Protein AF-A0A1Q3JRE1-F1 (afdb_monomer_lite)

Radius of gyration: 24.97 Å; chains: 1; bounding box: 57×39×74 Å

Secondary structure (DSSP, 8-state):
-PPPHHHHHHS-TTTB----------GGGTTTSTTHHHHHHHHHTTT----TT-S-----TTTTT-HHHHHHHHHH----B-HHHHHHHHHHHTTS-HHHHHHHHHHHHH--STTSSGGG-SS-HHHHHHHHHHHHHHHTTTTHHHHHHHHHHHHHHHHHHHHHHH--S---------S--TTGGGBPPBTTBHHHHHHHHHHHHHHTT-SS-TTSPPPBPTTSPBPTTHHHHHHHHHHHHHHTT-B-TT--HHHHHHHHHHHHT---TTHHHHHHHGGG-HHHHHHHHHHHHTTPPPP--

pLDDT: mean 71.05, std 18.22, range [26.69, 96.19]

Structure (mmCIF, N/CA/C/O backbone):
data_AF-A0A1Q3JRE1-F1
#
_entry.id   AF-A0A1Q3JRE1-F1
#
loop_
_atom_site.group_PDB
_atom_site.id
_atom_site.type_symbol
_atom_site.label_atom_id
_atom_site.label_alt_id
_atom_site.label_comp_id
_atom_site.label_asym_id
_atom_site.label_entity_id
_atom_site.label_seq_id
_atom_site.pdbx_PDB_ins_code
_atom_site.Cartn_x
_atom_site.Cartn_y
_atom_site.Cartn_z
_atom_site.occupancy
_atom_site.B_iso_or_equiv
_atom_site.auth_seq_id
_atom_site.auth_comp_id
_atom_site.auth_asym_id
_atom_site.auth_atom_id
_atom_site.pdbx_PDB_model_num
ATOM 1 N N . MET A 1 1 ? 8.618 10.867 -39.894 1.00 30.42 1 MET A N 1
ATOM 2 C CA . MET A 1 1 ? 7.234 10.673 -39.411 1.00 30.42 1 MET A CA 1
ATOM 3 C C . MET A 1 1 ? 7.174 11.162 -37.966 1.00 30.42 1 MET A C 1
ATOM 5 O O . MET A 1 1 ? 7.969 10.689 -37.161 1.00 30.42 1 MET A O 1
ATOM 9 N N . LYS A 1 2 ? 6.372 12.195 -37.665 1.00 26.69 2 LYS A N 1
ATOM 10 C CA . LYS A 1 2 ? 6.307 12.808 -36.324 1.00 26.69 2 LYS A CA 1
ATOM 11 C C . LYS A 1 2 ? 5.593 11.853 -35.365 1.00 26.69 2 LYS A C 1
ATOM 13 O O . LYS A 1 2 ? 4.491 11.404 -35.657 1.00 26.69 2 LYS A O 1
ATOM 18 N N . VAL A 1 3 ? 6.241 11.533 -34.247 1.00 28.22 3 VAL A N 1
ATOM 19 C CA . VAL A 1 3 ? 5.649 10.754 -33.151 1.00 28.22 3 VAL A CA 1
ATOM 20 C C . VAL A 1 3 ? 4.433 11.516 -32.622 1.00 28.22 3 VAL A C 1
ATOM 22 O O . VAL A 1 3 ? 4.532 12.723 -32.399 1.00 28.22 3 VAL A O 1
ATOM 25 N N . SER A 1 4 ? 3.304 10.826 -32.433 1.00 30.25 4 SER A N 1
ATOM 26 C CA . SER A 1 4 ? 2.102 11.427 -31.845 1.00 30.25 4 SER A CA 1
ATOM 27 C C . SER A 1 4 ? 2.440 12.059 -30.489 1.00 30.25 4 SER A C 1
ATOM 29 O O . SER A 1 4 ? 3.036 11.414 -29.618 1.00 30.25 4 SER A O 1
ATOM 31 N N . SER A 1 5 ? 2.064 13.328 -30.313 1.00 37.06 5 SER A N 1
ATOM 32 C CA . SER A 1 5 ? 2.292 14.110 -29.092 1.00 37.06 5 SER A CA 1
ATOM 33 C C . SER A 1 5 ? 1.706 13.453 -27.846 1.00 37.06 5 SER A C 1
ATOM 35 O O . SER A 1 5 ? 2.178 13.704 -26.739 1.00 37.06 5 SER A O 1
ATOM 37 N N . ASP A 1 6 ? 0.712 12.588 -28.021 1.00 35.62 6 ASP A N 1
ATOM 38 C CA . ASP A 1 6 ? -0.040 11.991 -26.923 1.00 35.62 6 ASP A CA 1
ATOM 39 C C . ASP A 1 6 ? 0.746 10.877 -26.235 1.00 35.62 6 ASP A C 1
ATOM 41 O O . ASP A 1 6 ? 0.646 10.710 -25.026 1.00 35.62 6 ASP A O 1
ATOM 45 N N . ILE A 1 7 ? 1.613 10.171 -26.964 1.00 35.81 7 ILE A N 1
ATOM 46 C CA . ILE A 1 7 ? 2.469 9.114 -26.402 1.00 35.81 7 ILE A CA 1
ATOM 47 C C . ILE A 1 7 ? 3.652 9.730 -25.639 1.00 35.81 7 ILE A C 1
ATOM 49 O O . ILE A 1 7 ? 4.032 9.256 -24.572 1.00 35.81 7 ILE A O 1
ATOM 53 N N . ILE A 1 8 ? 4.200 10.841 -26.145 1.00 36.59 8 ILE A N 1
ATOM 54 C CA . ILE A 1 8 ? 5.266 11.603 -25.470 1.00 36.59 8 ILE A CA 1
ATOM 55 C C . ILE A 1 8 ? 4.752 12.251 -24.175 1.00 36.59 8 ILE A C 1
ATOM 57 O O . ILE A 1 8 ? 5.526 12.390 -23.231 1.00 36.59 8 ILE A O 1
ATOM 61 N N . LYS A 1 9 ? 3.462 12.612 -24.125 1.00 38.81 9 LYS A N 1
ATOM 62 C CA . LYS A 1 9 ? 2.777 13.114 -22.924 1.00 38.81 9 LYS A CA 1
ATOM 63 C C . LYS A 1 9 ? 2.383 12.014 -21.924 1.00 38.81 9 LYS A C 1
ATOM 65 O O . LYS A 1 9 ? 2.187 12.337 -20.760 1.00 38.81 9 LYS A O 1
ATOM 70 N N . ARG A 1 10 ? 2.244 10.752 -22.362 1.00 40.12 10 ARG A N 1
ATOM 71 C CA . ARG A 1 10 ? 1.802 9.607 -21.533 1.00 40.12 10 ARG A CA 1
ATOM 72 C C . ARG A 1 10 ? 2.930 8.859 -20.827 1.00 40.12 10 ARG A C 1
ATOM 74 O O . ARG A 1 10 ? 2.685 8.247 -19.797 1.00 40.12 10 ARG A O 1
ATOM 81 N N . LEU A 1 11 ? 4.159 8.923 -21.336 1.00 40.94 11 LEU A N 1
ATOM 82 C CA . LEU A 1 11 ? 5.323 8.536 -20.540 1.00 40.94 11 LEU A CA 1
ATOM 83 C C . LEU A 1 11 ? 5.523 9.586 -19.447 1.00 40.94 11 LEU A C 1
ATOM 85 O O . LEU A 1 11 ? 5.609 10.778 -19.745 1.00 40.94 11 LEU A O 1
ATOM 89 N N . ASN A 1 12 ? 5.590 9.147 -18.192 1.00 49.44 12 ASN A N 1
ATOM 90 C CA . ASN A 1 12 ? 5.681 10.010 -17.015 1.00 49.44 12 ASN A CA 1
ATOM 91 C C . ASN A 1 12 ? 7.080 10.661 -16.899 1.00 49.44 12 ASN A C 1
ATOM 93 O O . ASN A 1 12 ? 7.839 10.412 -15.964 1.00 49.44 12 ASN A O 1
ATOM 97 N N . LYS A 1 13 ? 7.429 11.539 -17.853 1.00 48.44 13 LYS A N 1
ATOM 98 C CA . LYS A 1 13 ? 8.693 12.304 -17.900 1.00 48.44 13 LYS A CA 1
ATOM 99 C C . LYS A 1 13 ? 8.972 13.105 -16.625 1.00 48.44 13 LYS A C 1
ATOM 101 O O . LYS A 1 13 ? 10.105 13.488 -16.368 1.00 48.44 13 LYS A O 1
ATOM 106 N N . ASN A 1 14 ? 7.940 13.347 -15.822 1.00 46.69 14 ASN A N 1
ATOM 107 C CA . ASN A 1 14 ? 8.030 14.057 -14.551 1.00 46.69 14 ASN A CA 1
ATOM 108 C C . ASN A 1 14 ? 8.707 13.246 -13.434 1.00 46.69 14 ASN A C 1
ATOM 110 O O . ASN A 1 14 ? 8.974 13.816 -12.380 1.00 46.69 14 ASN A O 1
ATOM 114 N N . TYR A 1 15 ? 8.914 11.935 -13.612 1.00 49.31 15 TYR A N 1
ATOM 115 C CA . TYR A 1 15 ? 9.328 11.035 -12.526 1.00 49.31 15 TYR A CA 1
ATOM 116 C C . TYR A 1 15 ? 10.518 10.135 -12.865 1.00 49.31 15 TYR A C 1
ATOM 118 O O . TYR A 1 15 ? 11.061 9.500 -11.964 1.00 49.31 15 TYR A O 1
ATOM 126 N N . ILE A 1 16 ? 10.940 10.101 -14.128 1.00 51.81 16 ILE A N 1
ATOM 127 C CA . ILE A 1 16 ? 11.986 9.212 -14.648 1.00 51.81 16 ILE A CA 1
ATOM 128 C C . ILE A 1 16 ? 13.145 10.061 -15.181 1.00 51.81 16 ILE A C 1
ATOM 130 O O . ILE A 1 16 ? 12.912 11.121 -15.768 1.00 51.81 16 ILE A O 1
ATOM 134 N N . ILE A 1 17 ? 14.383 9.626 -14.955 1.00 47.59 17 ILE A N 1
ATOM 135 C CA . ILE A 1 17 ? 15.587 10.228 -15.540 1.00 47.59 17 ILE A CA 1
ATOM 136 C C . ILE A 1 17 ? 15.778 9.646 -16.947 1.00 47.59 17 ILE A C 1
ATOM 138 O O . ILE A 1 17 ? 15.884 8.432 -17.114 1.00 47.59 17 ILE A O 1
ATOM 142 N N . GLU A 1 18 ? 15.783 10.508 -17.968 1.00 50.03 18 GLU A N 1
ATOM 143 C CA . GLU A 1 18 ? 15.955 10.097 -19.366 1.00 50.03 18 GLU A CA 1
ATOM 144 C C . GLU A 1 18 ? 17.430 9.749 -19.641 1.00 50.03 18 GLU A C 1
ATOM 146 O O . GLU A 1 18 ? 18.268 10.646 -19.640 1.00 50.03 18 GLU A O 1
ATOM 151 N N . VAL A 1 19 ? 17.749 8.472 -19.892 1.00 47.47 19 VAL A N 1
ATOM 152 C CA . VAL A 1 19 ? 19.101 8.038 -20.312 1.00 47.47 19 VAL A CA 1
ATOM 153 C C . VAL A 1 19 ? 19.148 7.851 -21.835 1.00 47.47 19 VAL A C 1
ATOM 155 O O . VAL A 1 19 ? 18.446 6.974 -22.351 1.00 47.47 19 VAL A O 1
ATOM 158 N N . PRO A 1 20 ? 19.945 8.642 -22.578 1.00 42.56 20 PRO A N 1
ATOM 159 C CA . PRO A 1 20 ? 19.975 8.602 -24.035 1.00 42.56 20 PRO A CA 1
ATOM 160 C C . PRO A 1 20 ? 20.709 7.366 -24.571 1.00 42.56 20 PRO A C 1
ATOM 162 O O . PRO A 1 20 ? 21.865 7.119 -24.245 1.00 42.56 20 PRO A O 1
ATOM 165 N N . VAL A 1 21 ? 20.064 6.625 -25.480 1.00 40.78 21 VAL A N 1
ATOM 166 C CA . VAL A 1 21 ? 20.651 5.438 -26.130 1.00 40.78 21 VAL A CA 1
ATOM 167 C C . VAL A 1 21 ? 20.298 5.387 -27.618 1.00 40.78 21 VAL A C 1
ATOM 169 O O . VAL A 1 21 ? 19.126 5.424 -27.997 1.00 40.78 21 VAL A O 1
ATOM 172 N N . GLN A 1 22 ? 21.303 5.257 -28.489 1.00 43.91 22 GLN A N 1
ATOM 173 C CA . GLN A 1 22 ? 21.103 5.034 -29.927 1.00 43.91 22 GLN A CA 1
ATOM 174 C C . GLN A 1 22 ? 21.175 3.544 -30.269 1.00 43.91 22 GLN A C 1
ATOM 176 O O . GLN A 1 22 ? 22.107 2.852 -29.877 1.00 43.91 22 GLN A O 1
ATOM 181 N N . VAL A 1 23 ? 20.190 3.040 -31.026 1.00 48.28 23 VAL A N 1
ATOM 182 C CA . VAL A 1 23 ? 20.082 1.605 -31.332 1.00 48.28 23 VAL A CA 1
ATOM 183 C C . VAL A 1 23 ? 19.624 1.347 -32.767 1.00 48.28 23 VAL A C 1
ATOM 185 O O . VAL A 1 23 ? 18.706 2.005 -33.265 1.00 48.28 23 VAL A O 1
ATOM 188 N N . SER A 1 24 ? 20.205 0.318 -33.395 1.00 46.75 24 SER A N 1
ATOM 189 C CA . SER A 1 24 ? 19.742 -0.309 -34.639 1.00 46.75 24 SER A CA 1
ATOM 190 C C . SER A 1 24 ? 19.005 -1.638 -34.366 1.00 46.75 24 SER A C 1
ATOM 192 O O . SER A 1 24 ? 19.306 -2.374 -33.416 1.00 46.75 24 SER A O 1
ATOM 194 N N . VAL A 1 25 ? 17.983 -1.935 -35.178 1.00 51.38 25 VAL A N 1
ATOM 195 C CA . VAL A 1 25 ? 17.155 -3.156 -35.085 1.00 51.38 25 VAL A CA 1
ATOM 196 C C . VAL A 1 25 ? 17.459 -4.071 -36.274 1.00 51.38 25 VAL A C 1
ATOM 198 O O . VAL A 1 25 ? 17.454 -3.612 -37.423 1.00 51.38 25 VAL A O 1
ATOM 201 N N . HIS A 1 26 ? 17.701 -5.358 -35.998 1.00 51.28 26 HIS A N 1
ATOM 202 C CA . HIS A 1 26 ? 17.991 -6.364 -37.023 1.00 51.28 26 HIS A CA 1
ATOM 203 C C . HIS A 1 26 ? 16.801 -6.526 -37.993 1.00 51.28 26 HIS A C 1
ATOM 205 O O . HIS A 1 26 ? 15.655 -6.492 -37.531 1.00 51.28 26 HIS A O 1
ATOM 211 N N . PRO A 1 27 ? 17.030 -6.688 -39.312 1.00 51.44 27 PRO A N 1
ATOM 212 C CA . PRO A 1 27 ? 15.970 -6.819 -40.318 1.00 51.44 27 PRO A CA 1
ATOM 213 C C . PRO A 1 27 ? 14.909 -7.882 -40.006 1.00 51.44 27 PRO A C 1
ATOM 215 O O . PRO A 1 27 ? 13.720 -7.588 -40.112 1.00 51.44 27 PRO A O 1
ATOM 218 N N . ASP A 1 28 ? 15.316 -9.059 -39.535 1.00 51.53 28 ASP A N 1
ATOM 219 C CA . ASP A 1 28 ? 14.407 -10.199 -39.312 1.00 51.53 28 ASP A CA 1
ATOM 220 C C . ASP A 1 28 ? 13.413 -9.972 -38.168 1.00 51.53 28 ASP A C 1
ATOM 222 O O . ASP A 1 28 ? 12.293 -10.478 -38.181 1.00 51.53 28 ASP A O 1
ATOM 226 N N . SER A 1 29 ? 13.776 -9.133 -37.197 1.00 49.06 29 SER A N 1
ATOM 227 C CA . SER A 1 29 ? 12.883 -8.758 -36.099 1.00 49.06 29 SER A CA 1
ATOM 228 C C . SER A 1 29 ? 11.903 -7.648 -36.496 1.00 49.06 29 SER A C 1
ATOM 230 O O . SER A 1 29 ? 10.955 -7.382 -35.763 1.00 49.06 29 SER A O 1
ATOM 232 N N . ARG A 1 30 ? 12.076 -6.989 -37.656 1.00 55.09 30 ARG A N 1
ATOM 233 C CA . ARG A 1 30 ? 11.227 -5.850 -38.067 1.00 55.09 30 ARG A CA 1
ATOM 234 C C . ARG A 1 30 ? 9.786 -6.252 -38.345 1.00 55.09 30 ARG A C 1
ATOM 236 O O . ARG A 1 30 ? 8.895 -5.451 -38.095 1.00 55.09 30 ARG A O 1
ATOM 243 N N . ARG A 1 31 ? 9.549 -7.471 -38.837 1.00 50.09 31 ARG A N 1
ATOM 244 C CA . ARG A 1 31 ? 8.197 -7.956 -39.157 1.00 50.09 31 ARG A CA 1
ATOM 245 C C . ARG A 1 31 ? 7.374 -8.252 -37.895 1.00 50.09 31 ARG A C 1
ATOM 247 O O . ARG A 1 31 ? 6.179 -7.996 -37.888 1.00 50.09 31 ARG A O 1
ATOM 254 N N . ILE A 1 32 ? 8.032 -8.704 -36.825 1.00 49.31 32 ILE A N 1
ATOM 255 C CA . ILE A 1 32 ? 7.437 -8.923 -35.492 1.00 49.31 32 ILE A CA 1
ATOM 256 C C . ILE A 1 32 ? 7.269 -7.583 -34.749 1.00 49.31 32 ILE A C 1
ATOM 258 O O . ILE A 1 32 ? 6.334 -7.394 -33.980 1.00 49.31 32 ILE A O 1
ATOM 262 N N . LEU A 1 33 ? 8.153 -6.615 -35.016 1.00 50.12 33 LEU A N 1
ATOM 263 C CA . LEU A 1 33 ? 8.257 -5.354 -34.278 1.00 50.12 33 LEU A CA 1
ATOM 264 C C . LEU A 1 33 ? 7.823 -4.122 -35.089 1.00 50.12 33 LEU A C 1
ATOM 266 O O . LEU A 1 33 ? 8.223 -3.009 -34.751 1.00 50.12 33 LEU A O 1
ATOM 270 N N . GLY A 1 34 ? 7.030 -4.280 -36.152 1.00 44.38 34 GLY A N 1
ATOM 271 C CA . GLY A 1 34 ? 6.741 -3.213 -37.127 1.00 44.38 34 GLY A CA 1
ATOM 272 C C . GLY A 1 34 ? 6.250 -1.900 -36.502 1.00 44.38 34 GLY A C 1
ATOM 273 O O . GLY A 1 34 ? 6.720 -0.831 -36.882 1.00 44.38 34 GLY A O 1
ATOM 274 N N . ASN A 1 35 ? 5.425 -1.990 -35.452 1.00 50.62 35 ASN A N 1
ATOM 275 C CA . ASN A 1 35 ? 4.999 -0.847 -34.629 1.00 50.62 35 ASN A CA 1
ATOM 276 C C . ASN A 1 35 ? 5.768 -0.724 -33.296 1.00 50.62 35 ASN A C 1
ATOM 278 O O . ASN A 1 35 ? 5.857 0.361 -32.721 1.00 50.62 35 ASN A O 1
ATOM 282 N N . HIS A 1 36 ? 6.379 -1.811 -32.821 1.00 50.22 36 HIS A N 1
ATOM 283 C CA . HIS A 1 36 ? 7.086 -1.871 -31.537 1.00 50.22 36 HIS A CA 1
ATOM 284 C C . HIS A 1 36 ? 8.538 -1.387 -31.609 1.00 50.22 36 HIS A C 1
ATOM 286 O O . HIS A 1 36 ? 9.119 -1.056 -30.585 1.00 50.22 36 HIS A O 1
ATOM 292 N N . SER A 1 37 ? 9.140 -1.294 -32.794 1.00 48.41 37 SER A N 1
ATOM 293 C CA . SER A 1 37 ? 10.525 -0.843 -32.975 1.00 48.41 37 SER A CA 1
ATOM 294 C C . SER A 1 37 ? 10.725 0.604 -32.521 1.00 48.41 37 SER A C 1
ATOM 296 O O . SER A 1 37 ? 11.736 0.918 -31.900 1.00 48.41 37 SER A O 1
ATOM 298 N N . LEU A 1 38 ? 9.737 1.471 -32.760 1.00 51.22 38 LEU A N 1
ATOM 299 C CA . LEU A 1 38 ? 9.726 2.851 -32.279 1.00 51.22 38 LEU A CA 1
ATOM 300 C C . LEU A 1 38 ? 9.511 2.915 -30.759 1.00 51.22 38 LEU A C 1
ATOM 302 O O . LEU A 1 38 ? 10.119 3.746 -30.093 1.00 51.22 38 LEU A O 1
ATOM 306 N N . PHE A 1 39 ? 8.688 2.017 -30.212 1.00 48.88 39 PHE A N 1
ATOM 307 C CA . PHE A 1 39 ? 8.451 1.874 -28.773 1.00 48.88 39 PHE A CA 1
ATOM 308 C C . PHE A 1 39 ? 9.706 1.386 -28.042 1.00 48.88 39 PHE A C 1
ATOM 310 O O . PHE A 1 39 ? 10.166 2.067 -27.142 1.00 48.88 39 PHE A O 1
ATOM 317 N N . ILE A 1 40 ? 10.332 0.303 -28.503 1.00 51.12 40 ILE A N 1
ATOM 318 C CA . ILE A 1 40 ? 11.602 -0.237 -27.997 1.00 51.12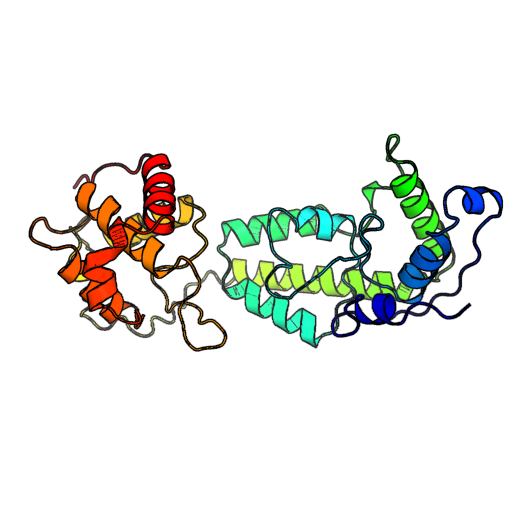 40 ILE A CA 1
ATOM 319 C C . ILE A 1 40 ? 12.718 0.802 -28.132 1.00 51.12 40 ILE A C 1
ATOM 321 O O . ILE A 1 40 ? 13.483 1.015 -27.197 1.00 51.12 40 ILE A O 1
ATOM 325 N N . LYS A 1 41 ? 12.784 1.515 -29.265 1.00 52.09 41 LYS A N 1
ATOM 326 C CA . LYS A 1 41 ? 13.731 2.619 -29.456 1.00 52.09 41 LYS A CA 1
ATOM 327 C C . LYS A 1 41 ? 13.498 3.740 -28.444 1.00 52.09 41 LYS A C 1
ATOM 329 O O . LYS A 1 41 ? 14.466 4.222 -27.884 1.00 52.09 41 LYS A O 1
ATOM 334 N N . ASN A 1 42 ? 12.252 4.127 -28.172 1.00 50.03 42 ASN A N 1
ATOM 335 C CA . ASN A 1 42 ? 11.921 5.167 -27.190 1.00 50.03 42 ASN A CA 1
ATOM 336 C C . ASN A 1 42 ? 12.033 4.691 -25.734 1.00 50.03 42 ASN A C 1
ATOM 338 O O . ASN A 1 42 ? 12.257 5.510 -24.856 1.00 50.03 42 ASN A O 1
ATOM 342 N N . ALA A 1 43 ? 11.863 3.399 -25.472 1.00 50.75 43 ALA A N 1
ATOM 343 C CA . ALA A 1 43 ? 12.027 2.789 -24.162 1.00 50.75 43 ALA A CA 1
ATOM 344 C C . ALA A 1 43 ? 13.483 2.837 -23.720 1.00 50.75 43 ALA A C 1
ATOM 346 O O . ALA A 1 43 ? 13.836 3.318 -22.645 1.00 50.75 43 ALA A O 1
ATOM 347 N N . ILE A 1 44 ? 14.323 2.384 -24.643 1.00 50.62 44 ILE A N 1
ATOM 348 C CA . ILE A 1 44 ? 15.753 2.229 -24.471 1.00 50.62 44 ILE A CA 1
ATOM 349 C C . ILE A 1 44 ? 16.446 3.589 -24.564 1.00 50.62 44 ILE A C 1
ATOM 351 O O . ILE A 1 44 ? 17.275 3.886 -23.717 1.00 50.62 44 ILE A O 1
ATOM 355 N N . ALA A 1 45 ? 16.052 4.458 -25.505 1.00 46.91 45 ALA A N 1
ATOM 356 C CA . ALA A 1 45 ? 16.611 5.809 -25.637 1.00 46.91 45 ALA A CA 1
ATOM 357 C C . ALA A 1 45 ? 16.257 6.760 -24.487 1.00 46.91 45 ALA A C 1
ATOM 359 O O . ALA A 1 45 ? 16.685 7.908 -24.518 1.00 46.91 45 ALA A O 1
ATOM 360 N N . ARG A 1 46 ? 15.440 6.316 -23.528 1.00 46.84 46 ARG A N 1
ATOM 361 C CA . ARG A 1 46 ? 15.033 7.113 -22.374 1.00 46.84 46 ARG A CA 1
ATOM 362 C C . ARG A 1 46 ? 15.433 6.507 -21.040 1.00 46.84 46 ARG A C 1
ATOM 364 O O . ARG A 1 46 ? 14.964 7.005 -20.023 1.00 46.84 46 ARG A O 1
ATOM 371 N N . GLY A 1 47 ? 16.189 5.405 -21.016 1.00 44.09 47 GLY A N 1
ATOM 372 C CA . GLY A 1 47 ? 16.413 4.619 -19.792 1.00 44.09 47 GLY A CA 1
ATOM 373 C C . GLY A 1 47 ? 15.119 4.314 -19.029 1.00 44.09 47 GLY A C 1
ATOM 374 O O . GLY A 1 47 ? 15.137 4.185 -17.806 1.00 44.09 47 GLY A O 1
ATOM 375 N N . SER A 1 48 ? 13.978 4.320 -19.727 1.00 43.06 48 SER A N 1
ATOM 376 C CA . SER A 1 48 ? 12.678 4.471 -19.092 1.00 43.06 48 SER A CA 1
ATOM 377 C C . SER A 1 48 ? 12.152 3.125 -18.653 1.00 43.06 48 SER A C 1
ATOM 379 O O . SER A 1 48 ? 12.089 2.188 -19.446 1.00 43.06 48 SER A O 1
ATOM 381 N N . CYS A 1 49 ? 11.735 3.105 -17.389 1.00 44.94 49 CYS A N 1
ATOM 382 C CA . CYS A 1 49 ? 10.772 2.215 -16.763 1.00 44.94 49 CYS A CA 1
ATOM 383 C C . CYS A 1 49 ? 9.722 1.708 -17.766 1.00 44.94 49 CYS A C 1
ATOM 385 O O . CYS A 1 49 ? 8.677 2.332 -17.931 1.00 44.94 49 CYS A O 1
ATOM 387 N N . LEU A 1 50 ? 9.982 0.612 -18.467 1.00 49.62 50 LEU A N 1
ATOM 388 C CA . LEU A 1 50 ? 8.983 0.001 -19.327 1.00 49.62 50 LEU A CA 1
ATOM 389 C C . LEU A 1 50 ? 8.935 -1.481 -19.036 1.00 49.62 50 LEU A C 1
ATOM 391 O O . LEU A 1 50 ? 9.868 -2.217 -19.353 1.00 49.62 50 LEU A O 1
ATOM 395 N N . THR A 1 51 ? 7.797 -1.889 -18.483 1.00 43.22 51 THR A N 1
ATOM 396 C CA . THR A 1 51 ? 7.170 -3.146 -18.856 1.00 43.22 51 THR A CA 1
ATOM 397 C C . THR A 1 51 ? 6.993 -3.099 -20.367 1.00 43.22 51 THR A C 1
ATOM 399 O O . THR A 1 51 ? 6.332 -2.224 -20.924 1.00 43.22 51 THR A O 1
ATOM 402 N N . LEU A 1 52 ? 7.633 -4.023 -21.071 1.00 43.75 52 LEU A N 1
ATOM 403 C CA . LEU A 1 52 ? 7.522 -4.079 -22.526 1.00 43.75 52 LEU A CA 1
ATOM 404 C C . LEU A 1 52 ? 6.075 -4.449 -22.960 1.00 43.75 52 LEU A C 1
ATOM 406 O O . LEU A 1 52 ? 5.716 -4.293 -24.122 1.00 43.75 52 LEU A O 1
ATOM 410 N N . HIS A 1 53 ? 5.216 -4.852 -22.017 1.00 38.91 53 HIS A N 1
ATOM 411 C CA . HIS A 1 53 ? 3.829 -5.256 -22.247 1.00 38.91 53 HIS A CA 1
ATOM 412 C C . HIS A 1 53 ? 2.789 -4.128 -22.290 1.00 38.91 53 HIS A C 1
ATOM 414 O O . HIS A 1 53 ? 1.727 -4.353 -22.866 1.00 38.91 53 HIS A O 1
ATOM 420 N N . ASP A 1 54 ? 3.051 -2.936 -21.738 1.00 39.16 54 ASP A N 1
ATOM 421 C CA . ASP A 1 54 ? 2.006 -1.911 -21.616 1.00 39.16 54 ASP A CA 1
ATOM 422 C C . ASP A 1 54 ? 2.500 -0.506 -21.990 1.00 39.16 54 ASP A C 1
ATOM 424 O O . ASP A 1 54 ? 3.491 0.019 -21.482 1.00 39.16 54 ASP A O 1
ATOM 428 N N . ILE A 1 55 ? 1.775 0.120 -22.914 1.00 41.97 55 ILE A N 1
ATOM 429 C CA . ILE A 1 55 ? 2.051 1.461 -23.440 1.00 41.97 55 ILE A CA 1
ATOM 430 C C . ILE A 1 55 ? 1.541 2.545 -22.464 1.00 41.97 55 ILE A C 1
ATOM 432 O O . ILE A 1 55 ? 1.810 3.733 -22.660 1.00 41.97 55 ILE A O 1
ATOM 436 N N . SER A 1 56 ? 0.810 2.155 -21.410 1.00 44.78 56 SER A N 1
ATOM 437 C CA . SER A 1 56 ? 0.223 3.037 -20.396 1.00 44.78 56 SER A CA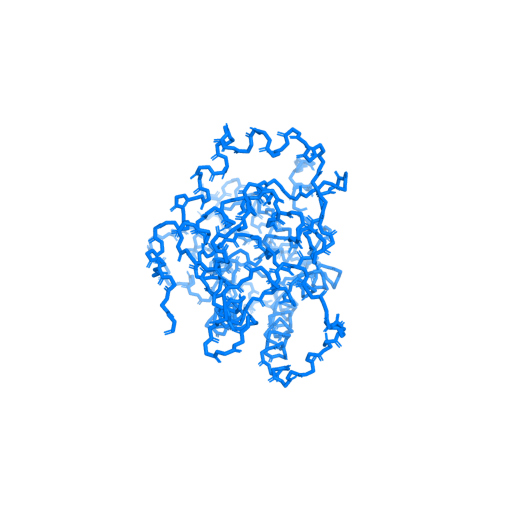 1
ATOM 438 C C . SER A 1 56 ? 0.523 2.590 -18.963 1.00 44.78 56 SER A C 1
ATOM 440 O O . SER A 1 56 ? -0.379 2.316 -18.178 1.00 44.78 56 SER A O 1
ATOM 442 N N . PHE A 1 57 ? 1.799 2.586 -18.583 1.00 51.31 57 PHE A N 1
ATOM 443 C CA . PHE A 1 57 ? 2.183 2.297 -17.204 1.00 51.31 57 PHE A CA 1
ATOM 444 C C . PHE A 1 57 ? 2.178 3.568 -16.332 1.00 51.31 57 PHE A C 1
ATOM 446 O O . PHE A 1 57 ? 3.140 4.340 -16.295 1.00 51.31 57 PHE A O 1
ATOM 453 N N . ASN A 1 58 ? 1.062 3.817 -15.639 1.00 52.91 58 ASN A N 1
ATOM 454 C CA . ASN A 1 58 ? 0.905 4.958 -14.729 1.00 52.91 58 ASN A CA 1
ATOM 455 C C . ASN A 1 58 ? 1.506 4.654 -13.349 1.00 52.91 58 ASN A C 1
ATOM 457 O O . ASN A 1 58 ? 0.784 4.426 -12.376 1.00 52.91 58 ASN A O 1
ATOM 461 N N . LEU A 1 59 ? 2.838 4.698 -13.264 1.00 59.94 59 LEU A N 1
ATOM 462 C CA . LEU A 1 59 ? 3.551 4.727 -11.987 1.00 59.94 59 LEU A CA 1
ATOM 463 C C . LEU A 1 59 ? 3.304 6.068 -11.299 1.00 59.94 59 LEU A C 1
ATOM 465 O O . LEU A 1 59 ? 3.835 7.107 -11.701 1.00 59.94 59 LEU A O 1
ATOM 469 N N . LEU A 1 60 ? 2.466 6.036 -10.273 1.00 65.38 60 LEU A N 1
ATOM 470 C CA . LEU A 1 60 ? 2.212 7.141 -9.368 1.00 65.38 60 LEU A CA 1
ATOM 471 C C . LEU A 1 60 ? 2.859 6.819 -8.018 1.00 65.38 60 LEU A C 1
ATOM 473 O O . LEU A 1 60 ? 2.939 5.657 -7.621 1.00 65.38 60 LEU A O 1
ATOM 477 N N . PRO A 1 61 ? 3.287 7.832 -7.250 1.00 62.06 61 PRO A N 1
ATOM 478 C CA . PRO A 1 61 ? 3.851 7.572 -5.929 1.00 62.06 61 PRO A CA 1
ATOM 479 C C . PRO A 1 61 ? 2.899 6.803 -5.000 1.00 62.06 61 PRO A C 1
ATOM 481 O O . PRO A 1 61 ? 3.346 6.091 -4.109 1.00 62.06 61 PRO A O 1
ATOM 484 N N . ASP A 1 62 ? 1.592 6.949 -5.226 1.00 63.84 62 ASP A N 1
ATOM 485 C CA . ASP A 1 62 ? 0.538 6.371 -4.394 1.00 63.84 62 ASP A CA 1
ATOM 486 C C . ASP A 1 62 ? 0.220 4.905 -4.728 1.00 63.84 62 ASP A C 1
ATOM 488 O O . ASP A 1 62 ? -0.402 4.235 -3.913 1.00 63.84 62 ASP A O 1
ATOM 492 N N . ASN A 1 63 ? 0.620 4.404 -5.904 1.00 68.06 63 ASN A N 1
ATOM 493 C CA . ASN A 1 63 ? 0.327 3.034 -6.348 1.00 68.06 63 ASN A CA 1
ATOM 494 C C . ASN A 1 63 ? 1.584 2.190 -6.613 1.00 68.06 63 ASN A C 1
ATOM 496 O O . ASN A 1 63 ? 1.461 1.007 -6.912 1.00 68.06 63 ASN A O 1
ATOM 500 N N . PHE A 1 64 ? 2.783 2.773 -6.499 1.00 75.56 64 PHE A N 1
ATOM 501 C CA . PHE A 1 64 ? 4.040 2.071 -6.766 1.00 75.56 64 PHE A CA 1
ATOM 502 C C . PHE A 1 64 ? 4.216 0.813 -5.906 1.00 75.56 64 PHE A C 1
ATOM 504 O O . PHE A 1 64 ? 4.660 -0.215 -6.410 1.00 75.56 64 PHE A O 1
ATOM 511 N N . TRP A 1 65 ? 3.837 0.911 -4.633 1.00 78.44 65 TRP A N 1
ATOM 512 C CA . TRP A 1 65 ? 3.985 -0.126 -3.612 1.00 78.44 65 TRP A CA 1
ATOM 513 C C . TRP A 1 65 ? 2.801 -1.097 -3.533 1.00 78.44 65 TRP A C 1
ATOM 515 O O . TRP A 1 65 ? 2.716 -1.854 -2.574 1.00 78.44 65 TRP A O 1
ATOM 525 N N . ASN A 1 66 ? 1.879 -1.067 -4.503 1.00 73.88 66 ASN A N 1
ATOM 526 C CA . ASN A 1 66 ? 0.752 -1.995 -4.530 1.00 73.88 66 ASN A CA 1
ATOM 527 C C . ASN A 1 66 ? 1.268 -3.450 -4.555 1.00 73.88 66 ASN A C 1
ATOM 529 O O . ASN A 1 66 ? 1.908 -3.809 -5.545 1.00 73.88 66 ASN A O 1
ATOM 533 N N . PRO A 1 67 ? 0.997 -4.282 -3.529 1.00 66.81 67 PRO A N 1
ATOM 534 C CA . PRO A 1 67 ? 1.516 -5.648 -3.453 1.00 66.81 67 PRO A CA 1
ATOM 535 C C . PRO A 1 67 ? 1.175 -6.495 -4.683 1.00 66.81 67 PRO A C 1
ATOM 537 O O . PRO A 1 67 ? 2.038 -7.221 -5.171 1.00 66.81 67 PRO A O 1
ATOM 540 N N . ASP A 1 68 ? -0.022 -6.301 -5.248 1.00 66.69 68 ASP A N 1
ATOM 541 C CA . ASP A 1 68 ? -0.514 -7.035 -6.423 1.00 66.69 68 ASP A CA 1
ATOM 542 C C . ASP A 1 68 ? 0.335 -6.807 -7.683 1.00 66.69 68 ASP A C 1
ATOM 544 O O . ASP A 1 68 ? 0.329 -7.625 -8.598 1.00 66.69 68 ASP A O 1
ATOM 548 N N . THR A 1 69 ? 1.040 -5.675 -7.766 1.00 72.25 69 THR A N 1
ATOM 549 C CA . THR A 1 69 ? 1.803 -5.279 -8.962 1.00 72.25 69 THR A CA 1
ATOM 550 C C . THR A 1 69 ? 3.278 -5.013 -8.666 1.00 72.25 69 THR A C 1
ATOM 552 O O . THR A 1 69 ? 4.075 -4.833 -9.587 1.00 72.25 69 THR A O 1
ATOM 555 N N . PHE A 1 70 ? 3.677 -4.962 -7.392 1.00 81.12 70 PHE A N 1
ATOM 556 C CA . PHE A 1 70 ? 5.027 -4.581 -6.982 1.00 81.12 70 PHE A CA 1
ATOM 557 C C . PHE A 1 70 ? 6.081 -5.597 -7.422 1.00 81.12 70 PHE A C 1
ATOM 559 O O . PHE A 1 70 ? 7.184 -5.214 -7.822 1.00 81.12 70 PHE A O 1
ATOM 566 N N . GLU A 1 71 ? 5.746 -6.884 -7.403 1.00 81.62 71 GLU A N 1
ATOM 567 C CA . GLU A 1 71 ? 6.637 -7.923 -7.906 1.00 81.62 71 GLU A CA 1
ATOM 568 C C . GLU A 1 71 ? 6.899 -7.747 -9.409 1.00 81.62 71 GLU A C 1
ATOM 570 O O . GLU A 1 71 ? 8.054 -7.728 -9.839 1.00 81.62 71 GLU A O 1
ATOM 575 N N . GLU A 1 72 ? 5.854 -7.507 -10.207 1.00 75.06 72 GLU A N 1
ATOM 576 C CA . GLU A 1 72 ? 5.987 -7.216 -11.640 1.00 75.06 72 GLU A CA 1
ATOM 577 C C . GLU A 1 72 ? 6.794 -5.935 -11.889 1.00 75.06 72 GLU A C 1
ATOM 579 O O . GLU A 1 72 ? 7.638 -5.898 -12.790 1.00 75.06 72 GLU A O 1
ATOM 584 N N . HIS A 1 73 ? 6.605 -4.902 -11.057 1.00 79.75 73 HIS A N 1
ATOM 585 C CA . HIS A 1 73 ? 7.444 -3.704 -11.093 1.00 79.75 73 HIS A CA 1
ATOM 586 C C . HIS A 1 73 ? 8.914 -4.072 -10.872 1.00 79.75 73 HIS A C 1
ATOM 588 O O . HIS A 1 73 ? 9.786 -3.659 -11.636 1.00 79.75 73 HIS A O 1
ATOM 594 N N . CYS A 1 74 ? 9.208 -4.883 -9.857 1.00 82.69 74 CYS A N 1
ATOM 595 C CA . CYS A 1 74 ? 10.569 -5.306 -9.566 1.00 82.69 74 CYS A CA 1
ATOM 596 C C . CYS A 1 74 ? 11.175 -6.115 -10.718 1.00 82.69 74 CYS A C 1
ATOM 598 O O . CYS A 1 74 ? 12.347 -5.892 -11.038 1.00 82.69 74 CYS A O 1
ATOM 600 N N . ARG A 1 75 ? 10.393 -7.007 -11.345 1.00 79.19 75 ARG A N 1
ATOM 601 C CA . ARG A 1 75 ? 10.834 -7.897 -12.430 1.00 79.19 75 ARG A CA 1
ATOM 602 C C . ARG A 1 75 ? 11.059 -7.174 -13.745 1.00 79.19 75 ARG A C 1
ATOM 604 O O . ARG A 1 75 ? 12.013 -7.494 -14.440 1.00 79.19 75 ARG A O 1
ATOM 611 N N . TYR A 1 76 ? 10.226 -6.204 -14.106 1.00 74.12 76 TYR A N 1
ATOM 612 C CA . TYR A 1 76 ? 10.191 -5.703 -15.486 1.00 74.12 76 TYR A CA 1
ATOM 613 C C . TYR A 1 76 ? 10.431 -4.200 -15.615 1.00 74.12 76 TYR A C 1
ATOM 615 O O . TYR A 1 76 ? 10.344 -3.658 -16.718 1.00 74.12 76 TYR A O 1
ATOM 623 N N . ILE A 1 77 ? 10.765 -3.506 -14.523 1.00 75.12 77 ILE A N 1
ATOM 624 C CA . ILE A 1 77 ? 10.948 -2.053 -14.525 1.00 75.12 77 ILE A CA 1
ATOM 625 C C . ILE A 1 77 ? 12.322 -1.673 -13.969 1.00 75.12 77 ILE A C 1
ATOM 627 O O . ILE A 1 77 ? 12.692 -2.033 -12.854 1.00 75.12 77 ILE A O 1
ATOM 631 N N . PHE A 1 78 ? 13.074 -0.886 -14.741 1.00 74.56 78 PHE A N 1
ATOM 632 C CA . PHE A 1 78 ? 14.236 -0.163 -14.224 1.00 74.56 78 PHE A CA 1
ATOM 633 C C . PHE A 1 78 ? 13.772 0.967 -13.312 1.00 74.56 78 PHE A C 1
ATOM 635 O O . PHE A 1 78 ? 12.977 1.801 -13.728 1.00 74.56 78 PHE A O 1
ATOM 642 N N . PHE A 1 79 ? 14.274 1.045 -12.090 1.00 80.88 79 PHE A N 1
ATOM 643 C CA . PHE A 1 79 ? 13.968 2.099 -11.131 1.00 80.88 79 PHE A CA 1
ATOM 644 C C . PHE A 1 79 ? 14.853 3.319 -11.380 1.00 80.88 79 PHE A C 1
ATOM 646 O O . PHE A 1 79 ? 15.620 3.729 -10.519 1.00 80.88 79 PHE A O 1
ATOM 653 N N . THR A 1 80 ? 14.750 3.940 -12.552 1.00 74.19 80 THR A N 1
ATOM 654 C CA . THR A 1 80 ? 15.471 5.177 -12.904 1.00 74.19 80 THR A CA 1
ATOM 655 C C . THR A 1 80 ? 14.727 6.432 -12.435 1.00 74.19 80 THR A C 1
ATOM 657 O O . THR A 1 80 ? 14.523 7.393 -13.179 1.00 74.19 80 THR A O 1
ATOM 660 N N . PHE A 1 81 ? 14.263 6.420 -11.185 1.00 72.19 81 PHE A N 1
ATOM 661 C CA . PHE A 1 81 ? 13.449 7.490 -10.619 1.00 72.19 81 PHE A CA 1
ATOM 662 C C . PHE A 1 81 ? 14.236 8.784 -10.415 1.00 72.19 81 PHE A C 1
ATOM 664 O O . PHE A 1 81 ? 15.382 8.777 -9.973 1.00 72.19 81 PHE A O 1
ATOM 671 N N . GLN A 1 82 ? 13.573 9.916 -10.645 1.00 65.50 82 GLN A N 1
ATOM 672 C CA . GLN A 1 82 ? 14.062 11.215 -10.195 1.00 65.50 82 GLN A CA 1
ATOM 673 C C . GLN A 1 82 ? 14.020 11.297 -8.665 1.00 65.50 82 GLN A C 1
ATOM 675 O O . GLN A 1 82 ? 13.082 10.803 -8.035 1.00 65.50 82 GLN A O 1
ATOM 680 N N . ASN A 1 83 ? 14.957 12.039 -8.070 1.00 65.06 83 ASN A N 1
ATOM 681 C CA . ASN A 1 83 ? 15.033 12.246 -6.616 1.00 65.06 83 ASN A CA 1
ATOM 682 C C . ASN A 1 83 ? 13.709 12.728 -5.996 1.00 65.06 83 ASN A C 1
ATOM 684 O O . ASN A 1 83 ? 13.350 12.336 -4.887 1.00 65.06 83 ASN A O 1
ATOM 688 N N . SER A 1 84 ? 12.953 13.561 -6.717 1.00 60.97 84 SER A N 1
ATOM 689 C CA . SER A 1 84 ? 11.653 14.072 -6.267 1.00 60.97 84 SER A CA 1
ATOM 690 C C . SER A 1 84 ? 10.581 12.978 -6.177 1.00 60.97 84 SER A C 1
ATOM 692 O O . SER A 1 84 ? 9.742 13.019 -5.277 1.00 60.97 84 SER A O 1
ATOM 694 N N . PHE A 1 85 ? 10.603 11.999 -7.085 1.00 68.06 85 PHE A N 1
ATOM 695 C CA . PHE A 1 85 ? 9.717 10.839 -7.061 1.00 68.06 85 PHE A CA 1
ATOM 696 C C . PHE A 1 85 ? 10.169 9.844 -5.998 1.00 68.06 85 PHE A C 1
ATOM 698 O O . PHE A 1 85 ? 9.351 9.429 -5.180 1.00 68.06 85 PHE A O 1
ATOM 705 N N . LEU A 1 86 ? 11.474 9.560 -5.945 1.00 71.75 86 LEU A N 1
ATOM 706 C CA . LEU A 1 86 ? 12.094 8.689 -4.950 1.00 71.75 86 LEU A CA 1
ATOM 707 C C . LEU A 1 86 ? 11.745 9.135 -3.527 1.00 71.75 86 LEU A C 1
ATOM 709 O O . LEU A 1 86 ? 11.264 8.336 -2.733 1.00 71.75 86 LEU A O 1
ATOM 713 N N . LYS A 1 87 ? 11.861 10.437 -3.235 1.00 71.56 87 LYS A N 1
ATOM 714 C CA . LYS A 1 87 ? 11.463 11.012 -1.942 1.00 71.56 87 LYS A CA 1
ATOM 715 C C . LYS A 1 87 ? 9.979 10.797 -1.625 1.00 71.56 87 LYS A C 1
ATOM 717 O O . LYS A 1 87 ? 9.622 10.572 -0.470 1.00 71.56 87 LYS A O 1
ATOM 722 N N . LYS A 1 88 ? 9.095 10.882 -2.625 1.00 71.25 88 LYS A N 1
ATOM 723 C CA . LYS A 1 88 ? 7.651 10.671 -2.426 1.00 71.25 88 LYS A CA 1
ATOM 724 C C . LYS A 1 88 ? 7.342 9.212 -2.111 1.00 71.25 88 LYS A C 1
ATOM 726 O O . LYS A 1 88 ? 6.608 8.963 -1.161 1.00 71.25 88 LYS A O 1
ATOM 731 N N . ILE A 1 89 ? 7.916 8.267 -2.860 1.00 77.81 89 ILE A N 1
ATOM 732 C CA . ILE A 1 89 ? 7.698 6.837 -2.604 1.00 77.81 89 ILE A CA 1
ATOM 733 C C . ILE A 1 89 ? 8.345 6.392 -1.289 1.00 77.81 89 ILE A C 1
ATOM 735 O O . ILE A 1 89 ? 7.740 5.596 -0.581 1.00 77.81 89 ILE A O 1
ATOM 739 N N . THR A 1 90 ? 9.496 6.947 -0.893 1.00 78.44 90 THR A N 1
ATOM 740 C CA . THR A 1 90 ? 10.106 6.631 0.410 1.00 78.44 90 THR A CA 1
ATOM 741 C C . THR A 1 90 ? 9.321 7.210 1.580 1.00 78.44 90 THR A C 1
ATOM 743 O O . THR A 1 90 ? 9.130 6.514 2.568 1.00 78.44 90 THR A O 1
ATOM 746 N N . THR A 1 91 ? 8.783 8.430 1.463 1.00 74.88 91 THR A N 1
ATOM 747 C CA . THR A 1 91 ? 7.902 9.010 2.501 1.00 74.88 91 THR A CA 1
ATOM 748 C C . THR A 1 91 ? 6.667 8.136 2.746 1.00 74.88 91 THR A C 1
ATOM 750 O O . THR A 1 91 ? 6.179 8.053 3.868 1.00 74.88 91 THR A O 1
ATOM 753 N N . ARG A 1 92 ? 6.158 7.464 1.704 1.00 76.88 92 ARG A N 1
ATOM 754 C CA . ARG A 1 92 ? 5.013 6.553 1.827 1.00 76.88 92 ARG A CA 1
ATOM 755 C C . ARG A 1 92 ? 5.340 5.271 2.592 1.00 76.88 92 ARG A C 1
ATOM 757 O O . ARG A 1 92 ? 4.452 4.766 3.261 1.00 76.88 92 ARG A O 1
ATOM 764 N N . LEU A 1 93 ? 6.580 4.779 2.551 1.00 80.69 93 LEU A N 1
ATOM 765 C CA . LEU A 1 93 ? 6.966 3.553 3.264 1.00 80.69 93 LEU A CA 1
ATOM 766 C C . LEU A 1 93 ? 6.785 3.669 4.782 1.00 80.69 93 LEU A C 1
ATOM 768 O O . LEU A 1 93 ? 6.527 2.673 5.441 1.00 80.69 93 LEU A O 1
ATOM 772 N N . SER A 1 94 ? 6.856 4.878 5.342 1.00 76.12 94 SER A N 1
ATOM 773 C CA . SER A 1 94 ? 6.648 5.101 6.778 1.00 76.12 94 SER A CA 1
ATOM 774 C C . SER A 1 94 ? 5.226 4.797 7.264 1.00 76.12 94 SER A C 1
ATOM 776 O O . SER A 1 94 ? 5.006 4.766 8.469 1.00 76.12 94 SER A O 1
ATOM 778 N N . SER A 1 95 ? 4.252 4.620 6.362 1.00 75.94 95 SER A N 1
ATOM 779 C CA . SER A 1 95 ? 2.880 4.240 6.724 1.00 75.94 95 SER A CA 1
ATOM 780 C C . SER A 1 95 ? 2.570 2.755 6.521 1.00 75.94 95 SER A C 1
ATOM 782 O O . SER A 1 95 ? 1.415 2.382 6.692 1.00 75.94 95 SER A O 1
ATOM 784 N N . TYR A 1 96 ? 3.544 1.949 6.093 1.00 73.75 96 TYR A N 1
ATOM 785 C CA . TYR A 1 96 ? 3.367 0.519 5.822 1.00 73.75 96 TYR A CA 1
ATOM 786 C C . TYR A 1 96 ? 3.609 -0.282 7.100 1.00 73.75 96 TYR A C 1
ATOM 788 O O . TYR A 1 96 ? 4.458 0.087 7.911 1.00 73.75 96 TYR A O 1
ATOM 796 N N . GLN A 1 97 ? 2.861 -1.368 7.272 1.00 79.25 97 GLN A N 1
ATOM 797 C CA . GLN A 1 97 ? 3.041 -2.308 8.376 1.00 79.25 97 GLN A CA 1
ATOM 798 C C . GLN A 1 97 ? 4.310 -3.143 8.172 1.00 79.25 97 GLN A C 1
ATOM 800 O O . GLN A 1 97 ? 4.740 -3.363 7.039 1.00 79.25 97 GLN A O 1
ATOM 805 N N . ASP A 1 98 ? 4.877 -3.691 9.248 1.00 78.31 98 ASP A N 1
ATOM 806 C CA . ASP A 1 98 ? 6.098 -4.504 9.162 1.00 78.31 98 ASP A CA 1
ATOM 807 C C . ASP A 1 98 ? 5.941 -5.726 8.259 1.00 78.31 98 ASP A C 1
ATOM 809 O O . ASP A 1 98 ? 6.882 -6.102 7.567 1.00 78.31 98 ASP A O 1
ATOM 813 N N . SER A 1 99 ? 4.764 -6.358 8.229 1.00 76.69 99 SER A N 1
ATOM 814 C CA . SER A 1 99 ? 4.486 -7.476 7.319 1.00 76.69 99 SER A CA 1
ATOM 815 C C . SER A 1 99 ? 4.598 -7.053 5.854 1.00 76.69 99 SER A C 1
ATOM 817 O O . SER A 1 99 ? 5.219 -7.752 5.055 1.00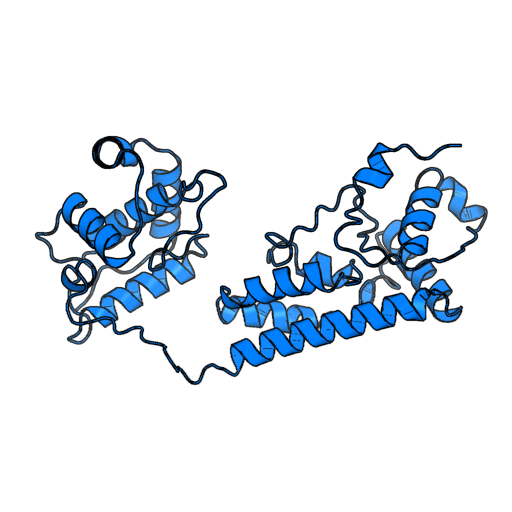 76.69 99 SER A O 1
ATOM 819 N N . GLU A 1 100 ? 4.059 -5.882 5.511 1.00 81.06 100 GLU A N 1
ATOM 820 C CA . GLU A 1 100 ? 4.148 -5.314 4.168 1.00 81.06 100 GLU A CA 1
ATOM 821 C C . GLU A 1 100 ? 5.592 -4.905 3.855 1.00 81.06 100 GLU A C 1
ATOM 823 O O . GLU A 1 100 ? 6.123 -5.251 2.804 1.00 81.06 100 GLU A O 1
ATOM 828 N N . LEU A 1 101 ? 6.275 -4.233 4.785 1.00 84.75 101 LEU A N 1
ATOM 829 C CA . LEU A 1 101 ? 7.681 -3.856 4.642 1.00 84.75 101 LEU A CA 1
ATOM 830 C C . LEU A 1 101 ? 8.586 -5.081 4.449 1.00 84.75 101 LEU A C 1
ATOM 832 O O . LEU A 1 101 ? 9.478 -5.049 3.602 1.00 84.75 101 LEU A O 1
ATOM 836 N N . ASN A 1 102 ? 8.339 -6.170 5.177 1.00 84.38 102 ASN A N 1
ATOM 837 C CA . ASN A 1 102 ? 9.053 -7.432 5.008 1.00 84.38 102 ASN A CA 1
ATOM 838 C C . ASN A 1 102 ? 8.788 -8.050 3.630 1.00 84.38 102 ASN A C 1
ATOM 840 O O . ASN A 1 102 ? 9.751 -8.423 2.964 1.00 84.38 102 ASN A O 1
ATOM 844 N N . PHE A 1 103 ? 7.537 -8.075 3.154 1.00 86.38 103 PHE A N 1
ATOM 845 C CA . PHE A 1 103 ? 7.210 -8.526 1.794 1.00 86.38 103 PHE A CA 1
ATOM 846 C C . PHE A 1 103 ? 7.943 -7.700 0.725 1.00 86.38 103 PHE A C 1
ATOM 848 O O . PHE A 1 103 ? 8.575 -8.251 -0.181 1.00 86.38 103 PHE A O 1
ATOM 855 N N . LEU A 1 104 ? 7.915 -6.368 0.842 1.00 88.19 104 LEU A N 1
ATOM 856 C CA . LEU A 1 104 ? 8.598 -5.469 -0.090 1.00 88.19 104 LEU A CA 1
ATOM 857 C C . LEU A 1 104 ? 10.119 -5.684 -0.059 1.00 88.19 104 LEU A C 1
ATOM 859 O O . LEU A 1 104 ? 10.770 -5.718 -1.108 1.00 88.19 104 LEU A O 1
ATOM 863 N N . LEU A 1 105 ? 10.696 -5.847 1.136 1.00 92.56 105 LEU A N 1
ATOM 864 C CA . LEU A 1 105 ? 12.123 -6.095 1.322 1.00 92.56 105 LEU A CA 1
ATOM 865 C C . LEU A 1 105 ? 12.547 -7.446 0.747 1.00 92.56 105 LEU A C 1
ATOM 867 O O . LEU A 1 105 ? 13.585 -7.524 0.085 1.00 92.56 105 LEU A O 1
ATOM 871 N N . GLU A 1 106 ? 11.764 -8.492 0.994 1.00 89.38 106 GLU A N 1
ATOM 872 C CA . GLU A 1 106 ? 11.992 -9.828 0.457 1.00 89.38 106 GLU A CA 1
ATOM 873 C C . GLU A 1 106 ? 11.939 -9.797 -1.072 1.00 89.38 106 GLU A C 1
ATOM 875 O O . GLU A 1 106 ? 12.905 -10.198 -1.721 1.00 89.38 106 GLU A O 1
ATOM 880 N N . THR A 1 107 ? 10.893 -9.196 -1.643 1.00 86.69 107 THR A N 1
ATOM 881 C CA . THR A 1 107 ? 10.714 -9.049 -3.096 1.00 86.69 107 THR A CA 1
ATOM 882 C C . THR A 1 107 ? 11.899 -8.324 -3.739 1.00 86.69 107 THR A C 1
ATOM 884 O O . THR A 1 107 ? 12.493 -8.811 -4.702 1.00 86.69 107 THR A O 1
ATOM 887 N N . LEU A 1 108 ? 12.321 -7.184 -3.178 1.00 91.00 108 LEU A N 1
ATOM 888 C CA . LEU A 1 108 ? 13.494 -6.448 -3.663 1.00 91.00 108 LEU A CA 1
ATOM 889 C C . LEU A 1 108 ? 14.786 -7.264 -3.524 1.00 91.00 108 LEU A C 1
ATOM 891 O O . LEU A 1 108 ? 15.726 -7.096 -4.308 1.00 91.00 108 LEU A O 1
ATOM 895 N N . SER A 1 109 ? 14.891 -8.093 -2.485 1.00 90.69 109 SER A N 1
ATOM 896 C CA . SER A 1 109 ? 16.068 -8.925 -2.217 1.00 90.69 109 SER A CA 1
ATOM 897 C C . SER A 1 109 ? 16.173 -10.094 -3.185 1.00 90.69 109 SER A C 1
ATOM 899 O O . SER A 1 109 ? 17.272 -10.355 -3.670 1.00 90.69 109 SER A O 1
ATOM 901 N N . GLN A 1 110 ? 15.047 -10.719 -3.524 1.00 89.06 110 GLN A N 1
ATOM 902 C CA . GLN A 1 110 ? 14.964 -11.773 -4.530 1.00 89.06 110 GLN A CA 1
ATOM 903 C C . GLN A 1 110 ? 15.184 -11.212 -5.945 1.00 89.06 110 GLN A C 1
ATOM 905 O O . GLN A 1 110 ? 15.975 -11.757 -6.714 1.00 89.06 110 GLN A O 1
ATOM 910 N N . ILE A 1 111 ? 14.562 -10.074 -6.276 1.00 87.56 111 ILE A N 1
ATOM 911 C CA . ILE A 1 111 ? 14.632 -9.460 -7.608 1.00 87.56 111 ILE A CA 1
ATOM 912 C C . ILE A 1 111 ? 15.583 -8.258 -7.586 1.00 87.56 111 ILE A C 1
ATOM 914 O O . ILE A 1 111 ? 15.201 -7.093 -7.427 1.00 87.56 111 ILE A O 1
ATOM 918 N N . THR A 1 112 ? 16.871 -8.552 -7.752 1.00 85.94 112 THR A N 1
ATOM 919 C CA . THR A 1 112 ? 17.945 -7.552 -7.627 1.00 85.94 112 THR A CA 1
ATOM 920 C C . THR A 1 112 ? 18.109 -6.644 -8.843 1.00 85.94 112 THR A C 1
ATOM 922 O O . THR A 1 112 ? 18.670 -5.560 -8.704 1.00 85.94 112 THR A O 1
ATOM 925 N N . ALA A 1 113 ? 17.609 -7.060 -10.007 1.00 84.00 113 ALA A N 1
ATOM 926 C CA . ALA A 1 113 ? 17.663 -6.307 -11.254 1.00 84.00 113 ALA A CA 1
ATOM 927 C C . ALA A 1 113 ? 16.467 -6.671 -12.151 1.00 84.00 113 ALA A C 1
ATOM 929 O O . ALA A 1 113 ? 16.010 -7.822 -12.113 1.00 84.00 113 ALA A O 1
ATOM 930 N N . PRO A 1 114 ? 15.986 -5.732 -12.984 1.00 79.44 114 PRO A N 1
ATOM 931 C CA . PRO A 1 114 ? 14.911 -6.012 -13.922 1.00 79.44 114 PRO A CA 1
ATOM 932 C C . PRO A 1 114 ? 15.391 -6.938 -15.050 1.00 79.44 114 PRO A C 1
ATOM 934 O O . PRO A 1 114 ? 16.557 -6.914 -15.451 1.00 79.44 114 PRO A O 1
ATOM 937 N N . TYR A 1 115 ? 14.470 -7.733 -15.590 1.00 75.31 115 TYR A N 1
ATOM 938 C CA . TYR A 1 115 ? 14.667 -8.702 -16.668 1.00 75.31 115 TYR A CA 1
ATOM 939 C C . TYR A 1 115 ? 15.729 -9.777 -16.367 1.00 75.31 115 TYR A C 1
ATOM 941 O O . TYR A 1 115 ? 16.294 -10.363 -17.295 1.00 75.31 115 TYR A O 1
ATOM 949 N N . SER A 1 116 ? 16.016 -10.043 -15.088 1.00 74.44 116 SER A N 1
ATOM 950 C CA . SER A 1 116 ? 17.070 -10.976 -14.657 1.00 74.44 116 SER A CA 1
ATOM 951 C C . SER A 1 116 ? 16.785 -12.435 -15.047 1.00 74.44 116 SER A C 1
ATOM 953 O O . SER A 1 116 ? 17.703 -13.190 -15.360 1.00 74.44 116 SER A O 1
ATOM 955 N N . ASP A 1 117 ? 15.509 -12.794 -15.121 1.00 70.81 117 ASP A N 1
ATOM 956 C CA . ASP A 1 117 ? 14.926 -14.110 -15.395 1.00 70.81 117 ASP A CA 1
ATOM 957 C C . ASP A 1 117 ? 14.427 -14.276 -16.849 1.00 70.81 117 ASP A C 1
ATOM 959 O O . ASP A 1 117 ? 14.136 -15.379 -17.315 1.00 70.81 117 ASP A O 1
ATOM 963 N N . VAL A 1 118 ? 14.400 -13.189 -17.624 1.00 66.25 118 VAL A N 1
ATOM 964 C CA . VAL A 1 118 ? 13.714 -13.122 -18.927 1.00 66.25 118 VAL A CA 1
ATOM 965 C C . VAL A 1 118 ? 14.508 -13.745 -20.087 1.00 66.25 118 VAL A C 1
ATOM 967 O O . VAL A 1 118 ? 13.951 -14.098 -21.127 1.00 66.25 118 VAL A O 1
ATOM 970 N N . ILE A 1 119 ? 15.815 -13.959 -19.920 1.00 58.28 119 ILE A N 1
ATOM 971 C CA . ILE A 1 119 ? 16.691 -14.506 -20.975 1.00 58.28 119 ILE A CA 1
ATOM 972 C C . ILE A 1 119 ? 16.361 -15.981 -21.306 1.00 58.28 119 ILE A C 1
ATOM 974 O O . ILE A 1 119 ? 16.715 -16.446 -22.392 1.00 58.28 119 ILE A O 1
ATOM 978 N N . ASN A 1 120 ? 15.637 -16.682 -20.422 1.00 55.62 120 ASN A N 1
ATOM 979 C CA . ASN A 1 120 ? 15.315 -18.109 -20.536 1.00 55.62 120 ASN A CA 1
ATOM 980 C C . ASN A 1 120 ? 13.803 -18.416 -20.630 1.00 55.62 120 ASN A C 1
ATOM 982 O O . ASN A 1 120 ? 13.411 -19.572 -20.476 1.00 55.62 120 ASN A O 1
ATOM 986 N N . HIS A 1 121 ? 12.939 -17.426 -20.883 1.00 55.09 121 HIS A N 1
ATOM 987 C CA . HIS A 1 121 ? 11.490 -17.663 -20.939 1.00 55.09 121 HIS A CA 1
ATOM 988 C C . HIS A 1 121 ? 11.080 -18.297 -22.282 1.00 55.09 121 HIS A C 1
ATOM 990 O O . HIS A 1 121 ? 11.082 -17.631 -23.316 1.00 55.09 121 HIS A O 1
ATOM 996 N N . ALA A 1 122 ? 10.744 -19.592 -22.286 1.00 52.12 122 ALA A N 1
ATOM 997 C CA . ALA A 1 122 ? 10.485 -20.349 -23.519 1.00 52.12 122 ALA A CA 1
ATOM 998 C C . ALA A 1 122 ? 9.123 -20.047 -24.180 1.00 52.12 122 ALA A C 1
ATOM 1000 O O . ALA A 1 122 ? 8.933 -20.351 -25.355 1.00 52.12 122 ALA A O 1
ATOM 1001 N N . THR A 1 123 ? 8.172 -19.469 -23.442 1.00 58.19 123 THR A N 1
ATOM 1002 C CA . THR A 1 123 ? 6.760 -19.371 -23.858 1.00 58.19 123 THR A CA 1
ATOM 1003 C C . THR A 1 123 ? 6.321 -17.988 -24.332 1.00 58.19 123 THR A C 1
ATOM 1005 O O . THR A 1 123 ? 5.271 -17.883 -24.959 1.00 58.19 123 THR A O 1
ATOM 1008 N N . ASP A 1 124 ? 7.118 -16.942 -24.092 1.00 63.00 124 ASP A N 1
ATOM 1009 C CA . ASP A 1 124 ? 6.804 -15.577 -24.523 1.00 63.00 124 ASP A CA 1
ATOM 1010 C C . ASP A 1 124 ? 7.923 -15.043 -25.443 1.00 63.00 124 ASP A C 1
ATOM 1012 O O . ASP A 1 124 ? 8.976 -14.597 -24.968 1.00 63.00 124 ASP A O 1
ATOM 1016 N N . PRO A 1 125 ? 7.720 -15.082 -26.776 1.00 61.81 125 PRO A N 1
ATOM 1017 C CA . PRO A 1 125 ? 8.691 -14.602 -27.759 1.00 61.81 125 PRO A CA 1
ATOM 1018 C C . PRO A 1 125 ? 9.060 -13.123 -27.591 1.00 61.81 125 PRO A C 1
ATOM 1020 O O . PRO A 1 125 ? 10.136 -12.693 -28.016 1.00 61.81 125 PRO A O 1
ATOM 1023 N N . TYR A 1 126 ? 8.166 -12.336 -26.995 1.00 59.12 126 TYR A N 1
ATOM 1024 C CA . TYR A 1 126 ? 8.338 -10.910 -26.811 1.00 59.12 126 TYR A CA 1
ATOM 1025 C C . TYR A 1 126 ? 9.225 -10.616 -25.599 1.00 59.12 126 TYR A C 1
ATOM 1027 O O . TYR A 1 126 ? 10.224 -9.905 -25.741 1.00 59.12 126 TYR A O 1
ATOM 1035 N N . LEU A 1 127 ? 8.956 -11.239 -24.449 1.00 62.38 127 LEU A N 1
ATOM 1036 C CA . LEU A 1 127 ? 9.856 -11.189 -23.291 1.00 62.38 127 LEU A CA 1
ATOM 1037 C C . LEU A 1 127 ? 11.244 -11.725 -23.655 1.00 62.38 127 LEU A C 1
ATOM 1039 O O . LEU A 1 127 ? 12.249 -11.059 -23.400 1.00 62.38 127 LEU A O 1
ATOM 1043 N N . PHE A 1 128 ? 11.312 -12.850 -24.366 1.00 67.00 128 PHE A N 1
ATOM 1044 C CA . PHE A 1 128 ? 12.577 -13.412 -24.835 1.00 67.00 128 PHE A CA 1
ATOM 1045 C C . PHE A 1 128 ? 13.390 -12.419 -25.688 1.00 67.00 128 PHE A C 1
ATOM 1047 O O . PHE A 1 128 ? 14.584 -12.207 -25.441 1.00 67.00 128 PHE A O 1
ATOM 1054 N N . PHE A 1 129 ? 12.753 -11.754 -26.661 1.00 68.69 129 PHE A N 1
ATOM 1055 C CA . PHE A 1 129 ? 13.397 -10.711 -27.468 1.00 68.69 129 PHE A CA 1
ATOM 1056 C C . PHE A 1 129 ? 13.936 -9.570 -26.595 1.00 68.69 129 PHE A C 1
ATOM 1058 O O . PHE A 1 129 ? 15.071 -9.115 -26.773 1.00 68.69 129 PHE A O 1
ATOM 1065 N N . CYS A 1 130 ? 13.134 -9.123 -25.634 1.00 67.31 130 CYS A N 1
ATOM 1066 C CA . CYS A 1 130 ? 13.463 -8.030 -24.737 1.00 67.31 130 CYS A CA 1
ATOM 1067 C C . CYS A 1 130 ? 14.684 -8.334 -23.864 1.00 67.31 130 CYS A C 1
ATOM 1069 O O . CYS A 1 130 ? 15.632 -7.543 -23.834 1.00 67.31 130 CYS A O 1
ATOM 1071 N N . GLY A 1 131 ? 14.718 -9.515 -23.240 1.00 70.94 131 GLY A N 1
ATOM 1072 C CA . GLY A 1 131 ? 15.866 -9.981 -22.462 1.00 70.94 131 GLY A CA 1
ATOM 1073 C C . GLY A 1 131 ? 17.141 -10.062 -23.306 1.00 70.94 131 GLY A C 1
ATOM 1074 O O . GLY A 1 131 ? 18.187 -9.538 -22.914 1.00 70.94 131 GLY A O 1
ATOM 1075 N N . LYS A 1 132 ? 17.060 -10.635 -24.517 1.00 71.19 132 LYS A N 1
ATOM 1076 C CA . LYS A 1 132 ? 18.205 -10.712 -25.446 1.00 71.19 132 LYS A CA 1
ATOM 1077 C C . LYS A 1 132 ? 18.703 -9.332 -25.874 1.00 71.19 132 LYS A C 1
ATOM 1079 O O . LYS A 1 132 ? 19.915 -9.107 -25.940 1.00 71.19 132 LYS A O 1
ATOM 1084 N N . LYS A 1 133 ? 17.796 -8.389 -26.144 1.00 71.00 133 LYS A N 1
ATOM 1085 C CA . LYS A 1 133 ? 18.169 -7.031 -26.551 1.00 71.00 133 LYS A CA 1
ATOM 1086 C C . LYS A 1 133 ? 18.830 -6.260 -25.410 1.00 71.00 133 LYS A C 1
ATOM 1088 O O . LYS A 1 133 ? 19.869 -5.642 -25.643 1.00 71.00 133 LYS A O 1
ATOM 1093 N N . LEU A 1 134 ? 18.291 -6.344 -24.193 1.00 71.62 134 LEU A N 1
ATOM 1094 C CA . LEU A 1 134 ? 18.897 -5.748 -22.998 1.00 71.62 134 LEU A CA 1
ATOM 1095 C C . LEU A 1 134 ? 20.294 -6.319 -22.734 1.00 71.62 134 LEU A C 1
ATOM 1097 O O . LEU A 1 134 ? 21.230 -5.558 -22.499 1.00 71.62 134 LEU A O 1
ATOM 1101 N N . GLN A 1 135 ? 20.471 -7.637 -22.863 1.00 74.38 135 GLN A N 1
ATOM 1102 C CA . GLN A 1 135 ? 21.779 -8.276 -22.709 1.00 74.38 135 GLN A CA 1
ATOM 1103 C C . GLN A 1 135 ? 22.793 -7.774 -23.748 1.00 74.38 135 GLN A C 1
ATOM 1105 O O . GLN A 1 135 ? 23.940 -7.491 -23.404 1.00 74.38 135 GLN A O 1
ATOM 1110 N N . SER A 1 136 ? 22.380 -7.641 -25.012 1.00 70.38 136 SER A N 1
ATOM 1111 C CA . SER A 1 136 ? 23.233 -7.088 -26.070 1.00 70.38 136 SER A CA 1
ATOM 1112 C C . SER A 1 136 ? 23.648 -5.649 -25.769 1.00 70.38 136 SER A C 1
ATOM 1114 O O . SER A 1 136 ? 24.816 -5.318 -25.928 1.00 70.38 136 SER A O 1
ATOM 1116 N N . LEU A 1 137 ? 22.719 -4.803 -25.324 1.00 65.94 137 LEU A N 1
ATOM 1117 C CA . LEU A 1 137 ? 23.002 -3.397 -25.028 1.00 65.94 137 LEU A CA 1
ATOM 1118 C C . LEU A 1 137 ? 23.881 -3.226 -23.791 1.00 65.94 137 LEU A C 1
ATOM 1120 O O . LEU A 1 137 ? 24.762 -2.371 -23.792 1.00 65.94 137 LEU A O 1
ATOM 1124 N N . LYS A 1 138 ? 23.693 -4.080 -22.779 1.00 71.12 138 LYS A N 1
ATOM 1125 C CA . LYS A 1 138 ? 24.573 -4.153 -21.611 1.00 71.12 138 LYS A CA 1
ATOM 1126 C C . LYS A 1 138 ? 26.003 -4.521 -22.012 1.00 71.12 138 LYS A C 1
ATOM 1128 O O . LYS A 1 138 ? 26.934 -3.870 -21.565 1.00 71.12 138 LYS A O 1
ATOM 1133 N N . LYS A 1 139 ? 26.185 -5.517 -22.891 1.00 74.12 139 LYS A N 1
ATOM 1134 C CA . LYS A 1 139 ? 27.515 -5.894 -23.415 1.00 74.12 139 LYS A CA 1
ATOM 1135 C C . LYS A 1 139 ? 28.194 -4.765 -24.195 1.00 74.12 139 LYS A C 1
ATOM 1137 O O . LYS A 1 139 ? 29.415 -4.721 -24.243 1.00 74.12 139 LYS A O 1
ATOM 1142 N N . SER A 1 140 ? 27.412 -3.885 -24.815 1.00 66.38 140 SER A N 1
ATOM 1143 C CA . SER A 1 140 ? 27.907 -2.739 -25.581 1.00 66.38 140 SER A CA 1
ATOM 1144 C C . SER A 1 140 ? 28.084 -1.460 -24.748 1.00 66.38 140 SER A C 1
ATOM 1146 O O . SER A 1 140 ? 28.371 -0.420 -25.328 1.00 66.38 140 SER A O 1
ATOM 1148 N N . GLY A 1 141 ? 27.868 -1.501 -23.427 1.00 62.25 141 GLY A N 1
ATOM 1149 C CA . GLY A 1 141 ? 28.035 -0.353 -22.522 1.00 62.25 141 GLY A CA 1
ATOM 1150 C C . GLY A 1 141 ? 26.918 0.700 -22.572 1.00 62.25 141 GLY A C 1
ATOM 1151 O O . GLY A 1 141 ? 26.862 1.604 -21.748 1.00 62.25 141 GLY A O 1
ATOM 1152 N N . TYR A 1 142 ? 25.958 0.574 -23.490 1.00 58.88 142 TYR A N 1
ATOM 1153 C CA . TYR A 1 142 ? 24.940 1.602 -23.743 1.00 58.88 142 TYR A CA 1
ATOM 1154 C C . TYR A 1 142 ? 23.940 1.837 -22.605 1.00 58.88 142 TYR A C 1
ATOM 1156 O O . TYR A 1 142 ? 23.237 2.840 -22.615 1.00 58.88 142 TYR A O 1
ATOM 1164 N N . LEU A 1 143 ? 23.817 0.899 -21.667 1.00 63.62 143 LEU A N 1
ATOM 1165 C CA . LEU A 1 143 ? 22.859 0.976 -20.560 1.00 63.62 143 LEU A CA 1
ATOM 1166 C C . LEU A 1 143 ? 23.536 1.088 -19.193 1.00 63.62 143 LEU A C 1
ATOM 1168 O O . LEU A 1 143 ? 22.849 0.982 -18.182 1.00 63.62 143 LEU A O 1
ATOM 1172 N N . GLU A 1 144 ? 24.856 1.281 -19.143 1.00 68.19 144 GLU A N 1
ATOM 1173 C CA . GLU A 1 144 ? 25.616 1.303 -17.886 1.00 68.19 144 GLU A CA 1
ATOM 1174 C C . GLU A 1 144 ? 25.050 2.305 -16.878 1.00 68.19 144 GLU A C 1
ATOM 1176 O O . GLU A 1 144 ? 24.801 1.937 -15.732 1.00 68.19 144 GLU A O 1
ATOM 1181 N N . GLU A 1 145 ? 24.742 3.524 -17.323 1.00 62.59 145 GLU A N 1
ATOM 1182 C CA . GLU A 1 145 ? 24.147 4.565 -16.480 1.00 62.59 145 GLU A CA 1
ATOM 1183 C C . GLU A 1 145 ? 22.757 4.166 -15.955 1.00 62.59 145 GLU A C 1
ATOM 1185 O O . GLU A 1 145 ? 22.475 4.305 -14.767 1.00 62.59 145 GLU A O 1
ATOM 1190 N N . ALA A 1 146 ? 21.902 3.585 -16.800 1.00 68.88 146 ALA A N 1
ATOM 1191 C CA . ALA A 1 146 ? 20.573 3.136 -16.383 1.00 68.88 146 ALA A CA 1
ATOM 1192 C C . ALA A 1 146 ? 20.642 1.987 -15.359 1.00 68.88 146 ALA A C 1
ATOM 1194 O O . ALA A 1 146 ? 19.878 1.976 -14.394 1.00 68.88 146 ALA A O 1
ATOM 1195 N N . PHE A 1 147 ? 21.573 1.042 -15.538 1.00 75.88 147 PHE A N 1
ATOM 1196 C CA . PHE A 1 147 ? 21.828 -0.025 -14.565 1.00 75.88 147 PHE A CA 1
ATOM 1197 C C . PHE A 1 147 ? 22.404 0.519 -13.253 1.00 75.88 147 PHE A C 1
ATOM 1199 O O . PHE A 1 147 ? 22.047 0.015 -12.191 1.00 75.88 147 PHE A O 1
ATOM 1206 N N . ALA A 1 148 ? 23.269 1.534 -13.312 1.00 75.75 148 ALA A N 1
ATOM 1207 C CA . ALA A 1 148 ? 23.829 2.167 -12.124 1.00 75.75 148 ALA A CA 1
ATOM 1208 C C . ALA A 1 148 ? 22.744 2.879 -11.303 1.00 75.75 148 ALA A C 1
ATOM 1210 O O . ALA A 1 148 ? 22.628 2.621 -10.106 1.00 75.75 148 ALA A O 1
ATOM 1211 N N . ILE A 1 149 ? 21.902 3.694 -11.950 1.00 73.88 149 ILE A N 1
ATOM 1212 C CA . ILE A 1 149 ? 20.800 4.410 -11.289 1.00 73.88 149 ILE A CA 1
ATOM 1213 C C . ILE A 1 149 ? 19.772 3.423 -10.712 1.00 73.88 149 ILE A C 1
ATOM 1215 O O . ILE A 1 149 ? 19.325 3.594 -9.579 1.00 73.88 149 ILE A O 1
ATOM 1219 N N . ASP A 1 150 ? 19.399 2.374 -11.454 1.00 83.25 150 ASP A N 1
ATOM 1220 C CA . ASP A 1 150 ? 18.490 1.330 -10.955 1.00 83.25 150 ASP A CA 1
ATOM 1221 C C . ASP A 1 150 ? 19.059 0.625 -9.717 1.00 83.25 150 ASP A C 1
ATOM 1223 O O . ASP A 1 150 ? 18.369 0.505 -8.701 1.00 83.25 150 ASP A O 1
ATOM 1227 N N . ALA A 1 151 ? 20.330 0.216 -9.766 1.00 86.94 151 ALA A N 1
ATOM 1228 C CA . ALA A 1 151 ? 20.994 -0.432 -8.642 1.00 86.94 151 ALA A CA 1
ATOM 1229 C C . ALA A 1 151 ? 21.070 0.488 -7.414 1.00 86.94 151 ALA A C 1
ATOM 1231 O O . ALA A 1 151 ? 20.813 0.041 -6.292 1.00 86.94 151 ALA A O 1
ATOM 1232 N N . GLU A 1 152 ? 21.384 1.770 -7.614 1.00 85.69 152 GLU A N 1
ATOM 1233 C CA . GLU A 1 152 ? 21.418 2.775 -6.553 1.00 85.69 152 GLU A CA 1
ATOM 1234 C C . GLU A 1 152 ? 20.036 2.968 -5.919 1.00 85.69 152 GLU A C 1
ATOM 1236 O O . GLU A 1 152 ? 19.895 2.853 -4.699 1.00 85.69 152 GLU A O 1
ATOM 1241 N N . ASN A 1 153 ? 18.996 3.169 -6.731 1.00 84.19 153 ASN A N 1
ATOM 1242 C CA . ASN A 1 153 ? 17.638 3.372 -6.239 1.00 84.19 153 ASN A CA 1
ATOM 1243 C C . ASN A 1 153 ? 17.099 2.129 -5.521 1.00 84.19 153 ASN A C 1
ATOM 1245 O O . ASN A 1 153 ? 16.541 2.248 -4.431 1.00 84.19 153 ASN A O 1
ATOM 1249 N N . ARG A 1 154 ? 17.323 0.919 -6.052 1.00 91.44 154 ARG A N 1
ATOM 1250 C CA . ARG A 1 154 ? 16.959 -0.337 -5.368 1.00 91.44 154 ARG A CA 1
ATOM 1251 C C . ARG A 1 154 ? 17.686 -0.483 -4.037 1.00 91.44 154 ARG A C 1
ATOM 1253 O O . ARG A 1 154 ? 17.071 -0.872 -3.044 1.00 91.44 154 ARG A O 1
ATOM 1260 N N . LYS A 1 155 ? 18.980 -0.153 -3.989 1.00 92.12 155 LYS A N 1
ATOM 1261 C CA . LYS A 1 155 ? 19.769 -0.169 -2.751 1.00 92.12 155 LYS A CA 1
ATOM 1262 C C . LYS A 1 155 ? 19.220 0.829 -1.731 1.00 92.12 155 LYS A C 1
ATOM 1264 O O . LYS A 1 155 ? 19.074 0.465 -0.566 1.00 92.12 155 LYS A O 1
ATOM 1269 N N . LEU A 1 156 ? 18.884 2.047 -2.155 1.00 90.69 156 LEU A N 1
ATOM 1270 C CA . LEU A 1 156 ? 18.311 3.065 -1.277 1.00 90.69 156 LEU A CA 1
ATOM 1271 C C . LEU A 1 156 ? 16.959 2.625 -0.709 1.00 90.69 156 LEU A C 1
ATOM 1273 O O . LEU A 1 156 ? 16.728 2.760 0.493 1.00 90.69 156 LEU A O 1
ATOM 1277 N N . LEU A 1 157 ? 16.079 2.079 -1.550 1.00 91.44 157 LEU A N 1
ATOM 1278 C CA . LEU A 1 157 ? 14.776 1.572 -1.121 1.00 91.44 157 LEU A CA 1
ATOM 1279 C C . LEU A 1 157 ? 14.933 0.433 -0.106 1.00 91.44 157 LEU A C 1
ATOM 1281 O O . LEU A 1 157 ? 14.331 0.499 0.963 1.00 91.44 157 LEU A O 1
ATOM 1285 N N . LYS A 1 158 ? 15.813 -0.544 -0.370 1.00 93.81 158 LYS A N 1
ATOM 1286 C CA . LYS A 1 158 ? 16.138 -1.614 0.593 1.00 93.81 158 LYS A CA 1
ATOM 1287 C C . LYS A 1 158 ? 16.639 -1.057 1.920 1.00 93.81 158 LYS A C 1
ATOM 1289 O O . LYS A 1 158 ? 16.138 -1.450 2.965 1.00 93.81 158 LYS A O 1
ATOM 1294 N N . ALA A 1 159 ? 17.601 -0.136 1.882 1.00 91.25 159 ALA A N 1
ATOM 1295 C CA . ALA A 1 159 ? 18.158 0.472 3.086 1.00 91.25 159 ALA A CA 1
ATOM 1296 C C . ALA A 1 159 ? 17.096 1.261 3.867 1.00 91.25 159 ALA A C 1
ATOM 1298 O O . ALA A 1 159 ? 17.068 1.208 5.091 1.00 91.25 159 ALA A O 1
ATOM 1299 N N . THR A 1 160 ? 16.191 1.947 3.167 1.00 89.12 160 THR A N 1
ATOM 1300 C CA . THR A 1 160 ? 15.076 2.678 3.783 1.00 89.12 160 THR A CA 1
ATOM 1301 C C . THR A 1 160 ? 14.134 1.718 4.500 1.00 89.12 160 THR A C 1
ATOM 1303 O O . THR A 1 160 ? 13.840 1.933 5.670 1.00 89.12 160 THR A O 1
ATOM 1306 N N . ILE A 1 161 ? 13.721 0.632 3.842 1.00 91.62 161 ILE A N 1
ATOM 1307 C CA . ILE A 1 161 ? 12.848 -0.383 4.442 1.00 91.62 161 ILE A CA 1
ATOM 1308 C C . ILE A 1 161 ? 13.536 -1.053 5.637 1.00 91.62 161 ILE A C 1
ATOM 1310 O O . ILE A 1 161 ? 12.950 -1.159 6.706 1.00 91.62 161 ILE A O 1
ATOM 1314 N N . GLN A 1 162 ? 14.808 -1.433 5.499 1.00 92.31 162 GLN A N 1
ATOM 1315 C CA . GLN A 1 162 ? 15.587 -2.010 6.596 1.00 92.31 162 GLN A CA 1
ATOM 1316 C C . GLN A 1 162 ? 15.728 -1.053 7.779 1.00 92.31 162 GLN A C 1
ATOM 1318 O O . GLN A 1 162 ? 15.696 -1.501 8.916 1.00 92.31 162 GLN A O 1
ATOM 1323 N N . ASN A 1 163 ? 15.900 0.246 7.538 1.00 87.31 163 ASN A N 1
ATOM 1324 C CA . ASN A 1 163 ? 15.961 1.234 8.612 1.00 87.31 163 ASN A CA 1
ATOM 1325 C C . ASN A 1 163 ? 14.604 1.403 9.298 1.00 87.31 163 ASN A C 1
ATOM 1327 O O . ASN A 1 163 ? 14.572 1.544 10.514 1.00 87.31 163 ASN A O 1
ATOM 1331 N N . LEU A 1 164 ? 13.499 1.356 8.548 1.00 83.69 164 LEU A N 1
ATOM 1332 C CA . LEU A 1 164 ? 12.153 1.370 9.126 1.00 83.69 164 LEU A CA 1
ATOM 1333 C C . LEU A 1 164 ? 11.921 0.137 10.010 1.00 83.69 164 LEU A C 1
ATOM 1335 O O . LEU A 1 164 ? 11.501 0.300 11.144 1.00 83.69 164 LEU A O 1
ATOM 1339 N N . LEU A 1 165 ? 12.323 -1.050 9.545 1.00 83.88 165 LEU A N 1
ATOM 1340 C CA . LEU A 1 165 ? 12.237 -2.307 10.302 1.00 83.88 165 LEU A CA 1
ATOM 1341 C C . LEU A 1 165 ? 13.207 -2.385 11.500 1.00 83.88 165 LE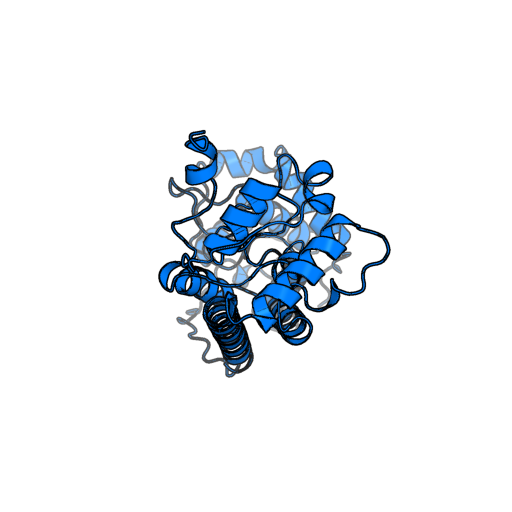U A C 1
ATOM 1343 O O . LEU A 1 165 ? 12.975 -3.141 12.435 1.00 83.88 165 LEU A O 1
ATOM 1347 N N . LYS A 1 166 ? 14.332 -1.656 11.472 1.00 81.00 166 LYS A N 1
ATOM 1348 C CA . LYS A 1 166 ? 15.324 -1.615 12.569 1.00 81.00 166 LYS A CA 1
ATOM 1349 C C . LYS A 1 166 ? 15.016 -0.567 13.628 1.00 81.00 166 LYS A C 1
ATOM 1351 O O . LYS A 1 166 ? 15.483 -0.708 14.752 1.00 81.00 166 LYS A O 1
ATOM 1356 N N . ASN A 1 167 ? 14.271 0.478 13.275 1.00 58.41 167 ASN A N 1
ATOM 1357 C CA . ASN A 1 167 ? 13.870 1.537 14.201 1.00 58.41 167 ASN A CA 1
ATOM 1358 C C . ASN A 1 167 ? 12.694 1.122 15.100 1.00 58.41 167 ASN A C 1
ATOM 1360 O O . ASN A 1 167 ? 12.030 1.977 15.678 1.00 58.41 167 ASN A O 1
ATOM 1364 N N . ASP A 1 168 ? 12.504 -0.183 15.277 1.00 44.88 168 ASP A N 1
ATOM 1365 C CA . ASP A 1 168 ? 11.590 -0.800 16.230 1.00 44.88 168 ASP A CA 1
ATOM 1366 C C . ASP A 1 168 ? 12.197 -0.855 17.654 1.00 44.88 168 ASP A C 1
ATOM 1368 O O . ASP A 1 168 ? 11.989 -1.795 18.418 1.00 44.88 168 A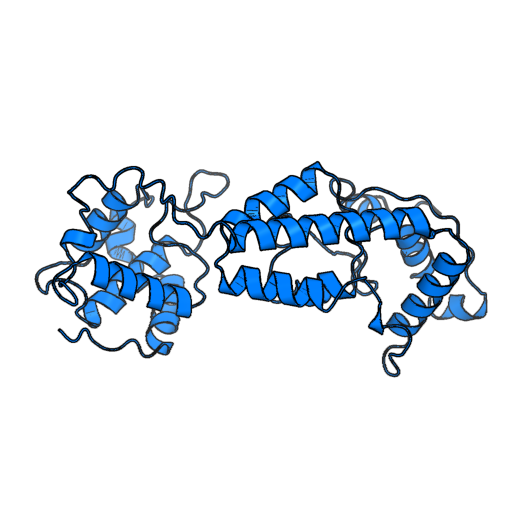SP A O 1
ATOM 1372 N N . ASP A 1 169 ? 12.965 0.179 18.030 1.00 34.59 169 ASP A N 1
ATOM 1373 C CA . ASP A 1 169 ? 12.999 0.620 19.423 1.00 34.59 169 ASP A CA 1
ATOM 1374 C C . ASP A 1 169 ? 11.891 1.671 19.540 1.00 34.59 169 ASP A C 1
ATOM 1376 O O . ASP A 1 169 ? 11.987 2.738 18.919 1.00 34.59 169 ASP A O 1
ATOM 1380 N N . PRO A 1 170 ? 10.793 1.383 20.255 1.00 39.66 170 PRO A N 1
ATOM 1381 C CA . PRO A 1 170 ? 9.647 2.258 20.302 1.00 39.66 170 PRO A CA 1
ATOM 1382 C C . PRO A 1 170 ? 9.989 3.477 21.160 1.00 39.66 170 PRO A C 1
ATOM 1384 O O . PRO A 1 170 ? 9.466 3.650 22.258 1.00 39.66 170 PRO A O 1
ATOM 1387 N N . GLN A 1 171 ? 10.690 4.455 20.586 1.00 29.97 171 GLN A N 1
ATOM 1388 C CA . GLN A 1 171 ? 10.209 5.821 20.729 1.00 29.97 171 GLN A CA 1
ATOM 1389 C C . GLN A 1 171 ? 8.954 5.953 19.874 1.00 29.97 171 GLN A C 1
ATOM 1391 O O . GLN A 1 171 ? 8.874 6.680 18.885 1.00 29.97 171 GLN A O 1
ATOM 1396 N N . ILE A 1 172 ? 7.913 5.286 20.372 1.00 37.06 172 ILE A N 1
ATOM 1397 C CA . ILE A 1 172 ? 6.646 5.929 20.629 1.00 37.06 172 ILE A CA 1
ATOM 1398 C C . ILE A 1 172 ? 7.001 7.356 21.084 1.00 37.06 172 ILE A C 1
ATOM 1400 O O . ILE A 1 172 ? 7.181 7.642 22.266 1.00 37.06 172 ILE A O 1
ATOM 1404 N N . LYS A 1 173 ? 7.046 8.297 20.135 1.00 30.98 173 LYS A N 1
ATOM 1405 C CA . LYS A 1 173 ? 6.383 9.567 20.373 1.00 30.98 173 LYS A CA 1
ATOM 1406 C C . LYS A 1 173 ? 4.919 9.198 20.565 1.00 30.98 173 LYS A C 1
ATOM 1408 O O . LYS A 1 173 ? 4.085 9.333 19.682 1.00 30.98 173 LYS A O 1
ATOM 1413 N N . SER A 1 174 ? 4.648 8.699 21.769 1.00 34.06 174 SER A N 1
ATOM 1414 C CA . SER A 1 174 ? 3.485 9.054 22.541 1.00 34.06 174 SER A CA 1
ATOM 1415 C C . SER A 1 174 ? 3.664 10.554 22.629 1.00 34.06 174 SER A C 1
ATOM 1417 O O . SER A 1 174 ? 4.262 11.090 23.558 1.00 34.06 174 SER A O 1
ATOM 1419 N N . GLU A 1 175 ? 3.217 11.241 21.577 1.00 32.00 175 GLU A N 1
ATOM 1420 C CA . GLU A 1 175 ? 2.346 12.361 21.834 1.00 32.00 175 GLU A CA 1
ATOM 1421 C C . GLU A 1 175 ? 1.338 11.796 22.814 1.00 32.00 175 GLU A C 1
ATOM 1423 O O . GLU A 1 175 ? 0.512 10.950 22.477 1.00 32.00 175 GLU A O 1
ATOM 1428 N N . THR A 1 176 ? 1.633 12.103 24.070 1.00 32.66 176 THR A N 1
ATOM 1429 C CA . THR A 1 176 ? 0.903 11.756 25.265 1.00 32.66 176 THR A CA 1
ATOM 1430 C C . THR A 1 176 ? -0.556 11.520 24.912 1.00 32.66 176 THR A C 1
ATOM 1432 O O . THR A 1 176 ? -1.298 12.476 24.700 1.00 32.66 176 THR A O 1
ATOM 1435 N N . LEU A 1 177 ? -0.965 10.247 24.866 1.00 40.81 177 LEU A N 1
ATOM 1436 C CA . LEU A 1 177 ? -2.357 9.865 25.073 1.00 40.81 177 LEU A CA 1
ATOM 1437 C C . LEU A 1 177 ? -2.657 10.240 26.525 1.00 40.81 177 LEU A C 1
ATOM 1439 O O . LEU A 1 177 ? -2.554 9.430 27.446 1.00 40.81 177 LEU A O 1
ATOM 1443 N N . THR A 1 178 ? -2.888 11.531 26.745 1.00 35.69 178 THR A N 1
ATOM 1444 C CA . THR A 1 178 ? -3.207 12.116 28.036 1.00 35.69 178 THR A CA 1
ATOM 1445 C C . THR A 1 178 ? -4.549 11.560 28.483 1.00 35.69 178 THR A C 1
ATOM 1447 O O . THR A 1 178 ? -5.581 12.029 28.027 1.00 35.69 178 THR A O 1
ATOM 1450 N N . ALA A 1 179 ? -4.504 10.548 29.349 1.00 38.19 179 ALA A N 1
ATOM 1451 C CA . ALA A 1 179 ? -5.420 10.223 30.449 1.00 38.19 179 ALA A CA 1
ATOM 1452 C C . ALA A 1 179 ? -6.956 10.226 30.248 1.00 38.19 179 ALA A C 1
ATOM 1454 O O . ALA A 1 179 ? -7.656 9.934 31.207 1.00 38.19 179 ALA A O 1
ATOM 1455 N N . ASN A 1 180 ? -7.510 10.476 29.061 1.00 54.88 180 ASN A N 1
ATOM 1456 C CA . ASN A 1 180 ? -8.936 10.343 28.761 1.00 54.88 180 ASN A CA 1
ATOM 1457 C C . ASN A 1 180 ? -9.119 10.088 27.263 1.00 54.88 180 ASN A C 1
ATOM 1459 O O . ASN A 1 180 ? -9.310 11.012 26.481 1.00 54.88 180 ASN A O 1
ATOM 1463 N N . ASN A 1 181 ? -9.044 8.819 26.865 1.00 76.88 181 ASN A N 1
ATOM 1464 C CA . ASN A 1 181 ? -9.326 8.388 25.499 1.00 76.88 181 ASN A CA 1
ATOM 1465 C C . ASN A 1 181 ? -10.815 8.020 25.396 1.00 76.88 181 ASN A C 1
ATOM 1467 O O . ASN A 1 181 ? -11.197 6.949 25.881 1.00 76.88 181 ASN A O 1
ATOM 1471 N N . PRO A 1 182 ? -11.669 8.884 24.817 1.00 85.56 182 PRO A N 1
ATOM 1472 C CA . PRO A 1 182 ? -13.119 8.745 24.914 1.00 85.56 182 PRO A CA 1
ATOM 1473 C C . PRO A 1 182 ? -13.618 7.436 24.304 1.00 85.56 182 PRO A C 1
ATOM 1475 O O . PRO A 1 182 ? -14.491 6.809 24.892 1.00 85.56 182 PRO A O 1
ATOM 1478 N N . PHE A 1 183 ? -13.036 6.960 23.197 1.00 90.75 183 PHE A N 1
ATOM 1479 C CA . PHE A 1 183 ? -13.417 5.675 22.600 1.00 90.75 183 PHE A CA 1
ATOM 1480 C C . PHE A 1 183 ? -12.889 4.482 23.397 1.00 90.75 183 PHE A C 1
ATOM 1482 O O . PHE A 1 183 ? -13.644 3.552 23.680 1.00 90.75 183 PHE A O 1
ATOM 1489 N N . THR A 1 184 ? -11.618 4.509 23.814 1.00 89.81 184 THR A N 1
ATOM 1490 C CA . THR A 1 184 ? -11.024 3.435 24.632 1.00 89.81 184 THR A CA 1
ATOM 1491 C C . THR A 1 184 ? -11.795 3.227 25.934 1.00 89.81 184 THR A C 1
ATOM 1493 O O . THR A 1 184 ? -11.979 2.092 26.369 1.00 89.81 184 THR A O 1
ATOM 1496 N N . ASN A 1 185 ? -12.324 4.301 26.522 1.00 90.19 185 ASN A N 1
ATOM 1497 C CA . ASN A 1 185 ? -13.134 4.246 27.735 1.00 90.19 185 ASN A CA 1
ATOM 1498 C C . ASN A 1 185 ? -14.441 3.453 27.566 1.00 90.19 185 ASN A C 1
ATOM 1500 O O . ASN A 1 185 ? -14.990 2.988 28.565 1.00 90.19 185 ASN A O 1
ATOM 1504 N N . LEU A 1 186 ? -14.919 3.242 26.338 1.00 93.12 186 LEU A N 1
ATOM 1505 C CA . LEU A 1 186 ? -16.142 2.484 26.051 1.00 93.12 186 LEU A CA 1
ATOM 1506 C C . LEU A 1 186 ? -15.899 0.981 25.851 1.00 93.12 186 LEU A C 1
ATOM 1508 O O . LEU A 1 186 ? -16.857 0.222 25.695 1.00 93.12 186 LEU A O 1
ATOM 1512 N N . LEU A 1 187 ? -14.639 0.542 25.838 1.00 92.31 187 LEU A N 1
ATOM 1513 C CA . LEU A 1 187 ? -14.265 -0.858 25.643 1.00 92.31 187 LEU A CA 1
ATOM 1514 C C . LEU A 1 187 ? -14.339 -1.649 26.952 1.00 92.31 187 LEU A C 1
ATOM 1516 O O . LEU A 1 187 ? -14.027 -1.116 28.020 1.00 92.31 187 LEU A O 1
ATOM 1520 N N . LYS A 1 188 ? -14.667 -2.944 26.866 1.00 90.50 188 LYS A N 1
ATOM 1521 C CA . LYS A 1 188 ? -14.479 -3.874 27.990 1.00 90.50 188 LYS A CA 1
ATOM 1522 C C . LYS A 1 188 ? -12.977 -4.073 28.231 1.00 90.50 188 LYS A C 1
ATOM 1524 O O . LYS A 1 188 ? -12.220 -4.115 27.263 1.00 90.50 188 LYS A O 1
ATOM 1529 N N . PRO A 1 189 ? -12.493 -4.208 29.476 1.00 85.75 189 PRO A N 1
ATOM 1530 C CA . PRO A 1 189 ? -11.075 -4.452 29.736 1.00 85.75 189 PRO A CA 1
ATOM 1531 C C . PRO A 1 189 ? -10.683 -5.902 29.410 1.00 85.75 189 PRO A C 1
ATOM 1533 O O . PRO A 1 189 ? -11.285 -6.835 29.936 1.00 85.75 189 PRO A O 1
ATOM 1536 N N . PHE A 1 190 ? -9.633 -6.101 28.608 1.00 77.62 190 PHE A N 1
ATOM 1537 C CA . PHE A 1 190 ? -9.016 -7.413 28.375 1.00 77.62 190 PHE A CA 1
ATOM 1538 C C . PHE A 1 190 ? -7.746 -7.537 29.214 1.00 77.62 190 PHE A C 1
ATOM 1540 O O . PHE A 1 190 ? -6.862 -6.677 29.149 1.00 77.62 190 PHE A O 1
ATOM 1547 N N . ARG A 1 191 ? -7.635 -8.603 30.019 1.00 77.56 191 ARG A N 1
ATOM 1548 C CA . ARG A 1 191 ? -6.526 -8.773 30.983 1.00 77.56 191 ARG A CA 1
ATOM 1549 C C . ARG A 1 191 ? -6.320 -7.532 31.869 1.00 77.56 191 ARG A C 1
ATOM 1551 O O . ARG A 1 191 ? -5.197 -7.085 32.077 1.00 77.56 191 ARG A O 1
ATOM 1558 N N . GLY A 1 192 ? -7.423 -6.948 32.336 1.00 74.44 192 GLY A N 1
ATOM 1559 C CA . GLY A 1 192 ? -7.418 -5.817 33.268 1.00 74.44 192 GLY A CA 1
ATOM 1560 C C . GLY A 1 192 ? -7.229 -4.423 32.657 1.00 74.44 192 GLY A C 1
ATOM 1561 O O . GLY A 1 192 ? -7.306 -3.458 33.408 1.00 74.44 192 GLY A O 1
ATOM 1562 N N . ALA A 1 193 ? -7.039 -4.280 31.336 1.00 81.00 193 ALA A N 1
ATOM 1563 C CA . ALA A 1 193 ? -6.860 -2.970 30.689 1.00 81.00 193 ALA A CA 1
ATOM 1564 C C . ALA A 1 193 ? -7.686 -2.824 29.397 1.00 81.00 193 ALA A C 1
ATOM 1566 O O . ALA A 1 193 ? -7.775 -3.756 28.594 1.00 81.00 193 ALA A O 1
ATOM 1567 N N . LYS A 1 194 ? -8.284 -1.647 29.171 1.00 87.00 194 LYS A N 1
ATOM 1568 C CA . LYS A 1 194 ? -9.122 -1.356 27.986 1.00 87.00 194 LYS A CA 1
ATOM 1569 C C . LYS A 1 194 ? -8.284 -1.156 26.722 1.00 87.00 194 LYS A C 1
ATOM 1571 O O . LYS A 1 194 ? -8.693 -1.515 25.621 1.00 87.00 194 LYS A O 1
ATOM 1576 N N . GLU A 1 195 ? -7.054 -0.692 26.892 1.00 85.56 195 GLU A N 1
ATOM 1577 C CA . GLU A 1 195 ? -6.047 -0.531 25.844 1.00 85.56 195 GLU A CA 1
ATOM 1578 C C . GLU A 1 195 ? -5.704 -1.870 25.187 1.00 85.56 195 GLU A C 1
ATOM 1580 O O . GLU A 1 195 ? -5.407 -1.928 23.996 1.00 85.56 195 GLU A O 1
ATOM 1585 N N . ASN A 1 196 ? -5.768 -2.970 25.941 1.00 78.50 196 ASN A N 1
ATOM 1586 C CA . ASN A 1 196 ? -5.538 -4.299 25.385 1.00 78.50 196 ASN A CA 1
ATOM 1587 C C . ASN A 1 196 ? -6.665 -4.718 24.435 1.00 78.50 196 ASN A C 1
ATOM 1589 O O . ASN A 1 196 ? -6.397 -5.353 23.416 1.00 78.50 196 ASN A O 1
ATOM 1593 N N . THR A 1 197 ? -7.903 -4.337 24.739 1.00 84.56 197 THR A N 1
ATOM 1594 C CA . THR A 1 197 ? -9.060 -4.563 23.867 1.00 84.56 197 THR A CA 1
ATOM 1595 C C . THR A 1 197 ? -8.944 -3.730 22.601 1.00 84.56 197 THR A C 1
ATOM 1597 O O . THR A 1 197 ? -9.127 -4.262 21.511 1.00 84.56 197 THR A O 1
ATOM 1600 N N . LEU A 1 198 ? -8.521 -2.466 22.716 1.00 87.56 198 LEU A N 1
ATOM 1601 C CA . LEU A 1 198 ? -8.227 -1.628 21.553 1.00 87.56 198 LEU A CA 1
ATOM 1602 C C . LEU A 1 198 ? -7.153 -2.268 20.659 1.00 87.56 198 LEU A C 1
ATOM 1604 O O . LEU A 1 198 ? -7.330 -2.362 19.447 1.00 87.56 198 LEU A O 1
ATOM 1608 N N . LYS A 1 199 ? -6.069 -2.784 21.257 1.00 83.06 199 LYS A N 1
ATOM 1609 C CA . LYS A 1 199 ? -5.017 -3.513 20.529 1.00 83.06 199 LYS A CA 1
ATOM 1610 C C . LYS A 1 199 ? -5.539 -4.784 19.857 1.00 83.06 199 LYS A C 1
ATOM 1612 O O . LYS A 1 199 ? -5.066 -5.123 18.778 1.00 83.06 199 LYS A O 1
ATOM 1617 N N . GLN A 1 200 ? -6.486 -5.503 20.463 1.00 83.25 200 GLN A N 1
ATOM 1618 C CA . GLN A 1 200 ? -7.116 -6.653 19.805 1.00 83.25 200 GLN A CA 1
ATOM 1619 C C . GLN A 1 200 ? -7.955 -6.233 18.602 1.00 83.25 200 GLN A C 1
ATOM 1621 O O . GLN A 1 200 ? -7.812 -6.836 17.543 1.00 83.25 200 GLN A O 1
ATOM 1626 N N . ILE A 1 201 ? -8.788 -5.198 18.753 1.00 87.19 201 ILE A N 1
ATOM 1627 C CA . ILE A 1 201 ? -9.586 -4.644 17.654 1.00 87.19 201 ILE A CA 1
ATOM 1628 C C . ILE A 1 201 ? -8.660 -4.263 16.499 1.00 87.19 201 ILE A C 1
ATOM 1630 O O . ILE A 1 201 ? -8.865 -4.740 15.387 1.00 87.19 201 ILE A O 1
ATOM 1634 N N . GLN A 1 202 ? -7.595 -3.502 16.774 1.00 83.88 202 GLN A N 1
ATOM 1635 C CA . GLN A 1 202 ? -6.597 -3.129 15.770 1.00 83.88 202 GLN A CA 1
ATOM 1636 C C . GLN A 1 202 ? -6.026 -4.361 15.058 1.00 83.88 202 GLN A C 1
ATOM 1638 O O . GLN A 1 202 ? -6.104 -4.439 13.842 1.00 83.88 202 GLN A O 1
ATOM 1643 N N . ARG A 1 203 ? -5.568 -5.379 15.796 1.00 79.81 203 ARG A N 1
ATOM 1644 C CA . ARG A 1 203 ? -5.016 -6.609 15.198 1.00 79.81 203 ARG A CA 1
ATOM 1645 C C . ARG A 1 203 ? -6.005 -7.346 14.296 1.00 79.81 203 ARG A C 1
ATOM 1647 O O . ARG A 1 203 ? -5.593 -7.963 13.319 1.00 79.81 203 ARG A O 1
ATOM 1654 N N . HIS A 1 204 ? -7.290 -7.354 14.642 1.00 81.31 204 HIS A N 1
ATOM 1655 C CA . HIS A 1 204 ? -8.318 -7.966 13.801 1.00 81.31 204 HIS A CA 1
ATOM 1656 C C . HIS A 1 204 ? -8.581 -7.145 12.537 1.00 81.31 204 HIS A C 1
ATOM 1658 O O . HIS A 1 204 ? -8.755 -7.730 11.474 1.00 81.31 204 HIS A O 1
ATOM 1664 N N . LEU A 1 205 ? -8.557 -5.815 12.638 1.00 80.00 205 LEU A N 1
ATOM 1665 C CA . LEU A 1 205 ? -8.642 -4.924 11.480 1.00 80.00 205 LEU A CA 1
ATOM 1666 C C . LEU A 1 205 ? -7.410 -5.038 10.574 1.00 80.00 205 LEU A C 1
ATOM 1668 O O . LEU A 1 205 ? -7.560 -5.021 9.359 1.00 80.00 205 LEU A O 1
ATOM 1672 N N . ASP A 1 206 ? -6.218 -5.214 11.142 1.00 70.06 206 ASP A N 1
ATOM 1673 C CA . ASP A 1 206 ? -4.984 -5.401 10.372 1.00 70.06 206 ASP A CA 1
ATOM 1674 C C . ASP A 1 206 ? -5.030 -6.719 9.582 1.00 70.06 206 ASP A C 1
ATOM 1676 O O . ASP A 1 206 ? -4.686 -6.758 8.404 1.00 70.06 206 ASP A O 1
ATOM 1680 N N . LYS A 1 207 ? -5.548 -7.796 10.194 1.00 65.44 207 LYS A N 1
ATOM 1681 C CA . LYS A 1 207 ? -5.790 -9.088 9.519 1.00 65.44 207 LYS A CA 1
ATOM 1682 C C . LYS A 1 207 ? -6.828 -9.017 8.402 1.00 65.44 207 LYS A C 1
ATOM 1684 O O . LYS A 1 207 ? -6.865 -9.906 7.561 1.00 65.44 207 LYS A O 1
ATOM 1689 N N . ALA A 1 208 ? -7.690 -8.010 8.435 1.00 62.53 208 ALA A N 1
ATOM 1690 C CA . ALA A 1 208 ? -8.719 -7.796 7.435 1.00 62.53 208 ALA A CA 1
ATOM 1691 C C . ALA A 1 208 ? -8.164 -7.201 6.128 1.00 62.53 208 ALA A C 1
ATOM 1693 O O . ALA A 1 208 ? -8.935 -7.022 5.188 1.00 62.53 208 ALA A O 1
ATOM 1694 N N . GLU A 1 209 ? -6.872 -6.830 6.093 1.00 61.44 209 GLU A N 1
ATOM 1695 C CA . GLU A 1 209 ? -6.215 -6.134 4.972 1.00 61.44 209 GLU A CA 1
ATOM 1696 C C . GLU A 1 209 ? -6.999 -4.893 4.508 1.00 61.44 209 GLU A C 1
ATOM 1698 O O . GLU A 1 209 ? -6.987 -4.479 3.343 1.00 61.44 209 GLU A O 1
ATOM 1703 N N . LEU A 1 210 ? -7.741 -4.282 5.436 1.00 59.34 210 LEU A N 1
ATOM 1704 C CA . LEU A 1 210 ? -8.632 -3.195 5.092 1.00 59.34 210 LEU A CA 1
ATOM 1705 C C . LEU A 1 210 ? -7.823 -1.919 4.841 1.00 59.34 210 LEU A C 1
ATOM 1707 O O . LEU A 1 210 ? -6.989 -1.504 5.639 1.00 59.34 210 LEU A O 1
ATOM 1711 N N . ARG A 1 211 ? -8.134 -1.247 3.729 1.00 54.47 211 ARG A N 1
ATOM 1712 C CA . ARG A 1 211 ? -7.354 -0.143 3.129 1.00 54.47 211 ARG A CA 1
ATOM 1713 C C . ARG A 1 211 ? -7.192 1.132 3.979 1.00 54.47 211 ARG A C 1
ATOM 1715 O O . ARG A 1 211 ? -6.620 2.106 3.487 1.00 54.47 211 ARG A O 1
ATOM 1722 N N . HIS A 1 212 ? -7.733 1.190 5.196 1.00 62.25 212 HIS A N 1
ATOM 1723 C CA . HIS A 1 212 ? -7.751 2.398 6.021 1.00 62.25 212 HIS A CA 1
ATOM 1724 C C . HIS A 1 212 ? -7.270 2.130 7.449 1.00 62.25 212 HIS A C 1
ATOM 1726 O O . HIS A 1 212 ? -7.850 1.312 8.159 1.00 62.25 212 HIS A O 1
ATOM 1732 N N . ASP A 1 213 ? -6.287 2.909 7.903 1.00 70.12 213 ASP A N 1
ATOM 1733 C CA . ASP A 1 213 ? -5.913 2.966 9.316 1.00 70.12 213 ASP A CA 1
ATOM 1734 C C . ASP A 1 213 ? -6.991 3.736 10.094 1.00 70.12 213 ASP A C 1
ATOM 1736 O O . ASP A 1 213 ? -7.077 4.966 10.025 1.00 70.12 213 ASP A O 1
ATOM 1740 N N . LEU A 1 214 ? -7.878 3.002 10.771 1.00 80.19 214 LEU A N 1
ATOM 1741 C CA . LEU A 1 214 ? -9.038 3.596 11.434 1.00 80.19 214 LEU A CA 1
ATOM 1742 C C . LEU A 1 214 ? -8.665 4.345 12.709 1.00 80.19 214 LEU A C 1
ATOM 1744 O O . LEU A 1 214 ? -9.404 5.234 13.098 1.00 80.19 214 LEU A O 1
ATOM 1748 N N . PHE A 1 215 ? -7.558 4.054 13.380 1.00 80.88 215 PHE A N 1
ATOM 1749 C CA . PHE A 1 215 ? -7.244 4.723 14.650 1.00 80.88 215 PHE A CA 1
ATOM 1750 C C . PHE A 1 215 ? -6.278 5.898 14.488 1.00 80.88 215 PHE A C 1
ATOM 1752 O O . PHE A 1 215 ? -5.807 6.459 15.477 1.00 80.88 215 PHE A O 1
ATOM 1759 N N . LYS A 1 216 ? -6.055 6.329 13.241 1.00 75.25 216 LYS A N 1
ATOM 1760 C CA . LYS A 1 216 ? -5.324 7.546 12.889 1.00 75.25 216 LYS A CA 1
ATOM 1761 C C . LYS A 1 216 ? -6.224 8.552 12.156 1.00 75.25 216 LYS A C 1
ATOM 1763 O O . LYS A 1 216 ? -7.270 8.185 11.606 1.00 75.25 216 LYS A O 1
ATOM 1768 N N . PRO A 1 217 ? -5.832 9.838 12.115 1.00 73.88 217 PRO A N 1
ATOM 1769 C CA . PRO A 1 217 ? -6.492 10.817 11.263 1.00 73.88 217 PRO A CA 1
ATOM 1770 C C . PRO A 1 217 ? -6.507 10.352 9.800 1.00 73.88 217 PRO A C 1
ATOM 1772 O O . PRO A 1 217 ? -5.468 10.060 9.205 1.00 73.88 217 PRO A O 1
ATOM 1775 N N . ALA A 1 218 ? -7.697 10.290 9.206 1.00 70.44 218 ALA A N 1
ATOM 1776 C CA . ALA A 1 218 ? -7.893 9.821 7.846 1.00 70.44 218 ALA A CA 1
ATOM 1777 C C . ALA A 1 218 ? -7.192 10.739 6.843 1.00 70.44 218 ALA A C 1
ATOM 1779 O O . ALA A 1 218 ? -7.351 11.966 6.870 1.00 70.44 218 ALA A O 1
ATOM 1780 N N . SER A 1 219 ? -6.504 10.134 5.873 1.00 68.31 219 SER A N 1
ATOM 1781 C CA . SER A 1 219 ? -6.013 10.861 4.703 1.00 68.31 219 SER A CA 1
ATOM 1782 C C . SER A 1 219 ? -7.179 11.535 3.974 1.00 68.31 219 SER A C 1
ATOM 1784 O O . SER A 1 219 ? -8.200 10.909 3.674 1.00 68.31 219 SER A O 1
ATOM 1786 N N . LYS A 1 220 ? -7.034 12.828 3.677 1.00 71.06 220 LYS A N 1
ATOM 1787 C CA . LYS A 1 220 ? -8.070 13.625 3.012 1.00 71.06 220 LYS A CA 1
ATOM 1788 C C . LYS A 1 220 ? -7.860 13.647 1.497 1.00 71.06 220 LYS A C 1
ATOM 1790 O O . LYS A 1 220 ? -6.737 13.680 1.000 1.00 71.06 220 LYS A O 1
ATOM 1795 N N . THR A 1 221 ? -8.956 13.650 0.749 1.00 62.16 221 THR A N 1
ATOM 1796 C CA . THR A 1 221 ? -8.976 13.863 -0.706 1.00 62.16 221 THR A CA 1
ATOM 1797 C C . THR A 1 221 ? -8.815 15.351 -1.051 1.00 62.16 221 THR A C 1
ATOM 1799 O O . THR A 1 221 ? -8.962 16.221 -0.185 1.00 62.16 221 THR A O 1
ATOM 1802 N N . LYS A 1 222 ? -8.548 15.671 -2.331 1.00 48.16 222 LYS A N 1
ATOM 1803 C CA . LYS A 1 222 ? -8.619 17.052 -2.851 1.00 48.16 222 LYS A CA 1
ATOM 1804 C C . LYS A 1 222 ? -10.046 17.582 -2.641 1.00 48.16 222 LYS A C 1
ATOM 1806 O O . LYS A 1 222 ? -10.953 17.222 -3.382 1.00 48.16 222 LYS A O 1
ATOM 1811 N N . GLY A 1 223 ? -10.242 18.380 -1.592 1.00 55.88 223 GLY A N 1
ATOM 1812 C CA . GLY A 1 223 ? -11.559 18.821 -1.111 1.00 55.88 223 GLY A CA 1
ATOM 1813 C C . GLY A 1 223 ? -11.801 18.607 0.388 1.00 55.88 223 GLY A C 1
ATOM 1814 O O . GLY A 1 223 ? -12.919 18.816 0.845 1.00 55.88 223 GLY A O 1
ATOM 1815 N N . ASN A 1 224 ? -10.784 18.178 1.146 1.00 62.19 224 ASN A N 1
ATOM 1816 C CA . ASN A 1 224 ? -10.833 17.966 2.599 1.00 62.19 224 ASN A CA 1
ATOM 1817 C C . ASN A 1 224 ? -11.875 16.924 3.066 1.00 62.19 224 ASN A C 1
ATOM 1819 O O . ASN A 1 224 ? -12.278 16.893 4.227 1.00 62.19 224 ASN A O 1
ATOM 1823 N N . LYS A 1 225 ? -12.315 16.043 2.161 1.00 65.38 225 LYS A N 1
ATOM 1824 C CA . LYS A 1 225 ? -13.218 14.925 2.471 1.00 65.38 225 LYS A CA 1
ATOM 1825 C C . LYS A 1 225 ? -12.401 13.678 2.788 1.00 65.38 225 LYS A C 1
ATOM 1827 O O . LYS A 1 225 ? -11.348 13.480 2.182 1.00 65.38 225 LYS A O 1
ATOM 1832 N N . ASN A 1 226 ? -12.898 12.817 3.675 1.00 69.56 226 ASN A N 1
ATOM 1833 C CA . ASN A 1 226 ? -12.296 11.497 3.896 1.00 69.56 226 ASN A CA 1
ATOM 1834 C C . ASN A 1 226 ? -12.252 10.708 2.580 1.00 69.56 226 ASN A C 1
ATOM 1836 O O . ASN A 1 226 ? -13.047 10.958 1.667 1.00 69.56 226 ASN A O 1
ATOM 1840 N N . GLN A 1 227 ? -11.319 9.763 2.480 1.00 72.75 227 GLN A N 1
ATOM 1841 C CA . GLN A 1 227 ? -11.287 8.825 1.362 1.00 72.75 227 GLN A CA 1
ATOM 1842 C C . GLN A 1 227 ? -12.625 8.086 1.214 1.00 72.75 227 GLN A C 1
ATOM 1844 O O . GLN A 1 227 ? -13.355 7.859 2.183 1.00 72.75 227 GLN A O 1
ATOM 1849 N N . ILE A 1 228 ? -12.950 7.730 -0.030 1.00 74.25 228 ILE A N 1
ATOM 1850 C CA . ILE A 1 228 ? -14.154 6.961 -0.351 1.00 74.25 228 ILE A CA 1
ATOM 1851 C C . ILE A 1 228 ? -14.113 5.652 0.442 1.00 74.25 228 ILE A C 1
ATOM 1853 O O . ILE A 1 228 ? -13.116 4.945 0.397 1.00 74.25 228 ILE A O 1
ATOM 1857 N N . GLY A 1 229 ? -15.196 5.339 1.155 1.00 80.19 229 GLY A N 1
ATOM 1858 C CA . GLY A 1 229 ? -15.310 4.112 1.950 1.00 80.19 229 GLY A CA 1
ATOM 1859 C C . GLY A 1 229 ? -14.908 4.248 3.417 1.00 80.19 229 GLY A C 1
ATOM 1860 O O . GLY A 1 229 ? -15.478 3.529 4.232 1.00 80.19 229 GLY A O 1
ATOM 1861 N N . PHE A 1 230 ? -14.077 5.229 3.790 1.00 85.88 230 PHE A N 1
ATOM 1862 C CA . PHE A 1 230 ? -13.586 5.388 5.167 1.00 85.88 230 PHE A CA 1
ATOM 1863 C C . PHE A 1 230 ? -14.714 5.404 6.211 1.00 85.88 230 PHE A C 1
ATOM 1865 O O . PHE A 1 230 ? -14.743 4.579 7.118 1.00 85.88 230 PHE A O 1
ATOM 1872 N N . ASN A 1 231 ? -15.705 6.288 6.046 1.00 89.31 231 ASN A N 1
ATOM 1873 C CA . ASN A 1 231 ? -16.808 6.407 7.011 1.00 89.31 231 ASN A CA 1
ATOM 1874 C C . ASN A 1 231 ? -17.620 5.106 7.112 1.00 89.31 231 ASN A C 1
ATOM 1876 O O . ASN A 1 231 ? -18.058 4.728 8.193 1.00 89.31 231 ASN A O 1
ATOM 1880 N N . ALA A 1 232 ? -17.822 4.418 5.984 1.00 87.75 232 ALA A N 1
ATOM 1881 C CA . ALA A 1 232 ? -18.558 3.159 5.954 1.00 87.75 232 ALA A CA 1
ATOM 1882 C C . ALA A 1 232 ? -17.793 2.042 6.682 1.00 87.75 232 ALA A C 1
ATOM 1884 O O . ALA A 1 232 ? -18.407 1.256 7.398 1.00 87.75 232 ALA A O 1
ATOM 1885 N N . MET A 1 233 ? -16.465 2.021 6.554 1.00 88.56 233 MET A N 1
ATOM 1886 C CA . MET A 1 233 ? -15.590 1.083 7.251 1.00 88.56 233 MET A CA 1
ATOM 1887 C C . MET A 1 233 ? -15.566 1.331 8.765 1.00 88.56 233 MET A C 1
ATOM 1889 O O . MET A 1 233 ? -15.679 0.378 9.530 1.00 88.56 233 MET A O 1
ATOM 1893 N N . VAL A 1 234 ? -15.521 2.595 9.208 1.00 92.50 234 VAL A N 1
ATOM 1894 C CA . VAL A 1 234 ? -15.670 2.953 10.633 1.00 92.50 234 VAL A CA 1
ATOM 1895 C C . VAL A 1 234 ? -16.989 2.419 11.189 1.00 92.50 234 VAL A C 1
ATOM 1897 O O . VAL A 1 234 ? -17.005 1.769 12.231 1.00 92.50 234 VAL A O 1
ATOM 1900 N N . ALA A 1 235 ? -18.101 2.641 10.484 1.00 94.50 235 ALA A N 1
ATOM 1901 C CA . ALA A 1 235 ? -19.393 2.144 10.942 1.00 94.50 235 ALA A CA 1
ATOM 1902 C C . ALA A 1 235 ? -19.455 0.609 10.986 1.00 94.50 235 ALA A C 1
ATOM 1904 O O . ALA A 1 235 ? -19.998 0.051 11.939 1.00 94.50 235 ALA A O 1
ATOM 1905 N N . ALA A 1 236 ? -18.893 -0.074 9.984 1.00 93.88 236 ALA A N 1
ATOM 1906 C CA . ALA A 1 236 ? -18.821 -1.534 9.957 1.00 93.88 236 ALA A CA 1
ATOM 1907 C C . ALA A 1 236 ? -18.009 -2.083 11.139 1.00 93.88 236 ALA A C 1
ATOM 1909 O O . ALA A 1 236 ? -18.483 -2.980 11.831 1.00 93.88 236 ALA A O 1
ATOM 1910 N N . MET A 1 237 ? -16.845 -1.489 11.418 1.00 94.50 237 MET A N 1
ATOM 1911 C CA . MET A 1 237 ? -16.001 -1.822 12.567 1.00 94.50 237 MET A CA 1
ATOM 1912 C C . MET A 1 237 ? -16.773 -1.676 13.884 1.00 94.50 237 MET A C 1
ATOM 1914 O O . MET A 1 237 ? -16.870 -2.643 14.636 1.00 94.50 237 MET A O 1
ATOM 1918 N N . ILE A 1 238 ? -17.412 -0.529 14.133 1.00 96.19 238 ILE A N 1
ATOM 1919 C CA . ILE A 1 238 ? -18.170 -0.314 15.377 1.00 96.19 238 ILE A CA 1
ATOM 1920 C C . ILE A 1 238 ? -19.265 -1.371 15.542 1.00 96.19 238 ILE A C 1
ATOM 1922 O O . ILE A 1 238 ? -19.404 -1.940 16.621 1.00 96.19 238 ILE A O 1
ATOM 1926 N N . ILE A 1 239 ? -20.033 -1.646 14.485 1.00 96.12 239 ILE A N 1
ATOM 1927 C CA . ILE A 1 239 ? -21.141 -2.603 14.550 1.00 96.12 239 ILE A CA 1
ATOM 1928 C C . ILE A 1 239 ? -20.639 -4.019 14.815 1.00 96.12 239 ILE A C 1
ATOM 1930 O O . ILE A 1 239 ? -21.120 -4.655 15.744 1.00 96.12 239 ILE A O 1
ATOM 1934 N N . VAL A 1 240 ? -19.646 -4.493 14.061 1.00 94.81 240 VAL A N 1
ATOM 1935 C CA . VAL A 1 240 ? -19.133 -5.860 14.222 1.00 94.81 240 VAL A CA 1
ATOM 1936 C C . VAL A 1 240 ? -18.538 -6.062 15.615 1.00 94.81 240 VAL A C 1
ATOM 1938 O O . VAL A 1 240 ? -18.897 -7.015 16.299 1.00 94.81 240 VAL A O 1
ATOM 1941 N N . PHE A 1 241 ? -17.689 -5.150 16.094 1.00 94.50 241 PHE A N 1
ATOM 1942 C CA . PHE A 1 241 ? -17.083 -5.295 17.422 1.00 94.50 241 PHE A CA 1
ATOM 1943 C C . PHE A 1 241 ? -18.077 -5.063 18.568 1.00 94.50 241 PHE A C 1
ATOM 1945 O O . PHE A 1 241 ? -17.901 -5.628 19.649 1.00 94.50 241 PHE A O 1
ATOM 1952 N N . LYS A 1 242 ? -19.151 -4.293 18.349 1.00 94.69 242 LYS A N 1
ATOM 1953 C CA . LYS A 1 242 ? -20.268 -4.207 19.298 1.00 94.69 242 LYS A CA 1
ATOM 1954 C C . LYS A 1 242 ? -21.050 -5.516 19.367 1.00 94.69 242 LYS A C 1
ATOM 1956 O O . LYS A 1 242 ? -21.297 -5.987 20.473 1.00 94.69 242 LYS A O 1
ATOM 1961 N N . ASP A 1 243 ? -21.387 -6.109 18.225 1.00 93.31 243 ASP A N 1
ATOM 1962 C CA . ASP A 1 243 ? -22.097 -7.393 18.151 1.00 93.31 243 ASP A CA 1
ATOM 1963 C C . ASP A 1 243 ? -21.259 -8.538 18.761 1.00 93.31 243 ASP A C 1
ATOM 1965 O O . ASP A 1 243 ? -21.802 -9.478 19.340 1.00 93.31 243 ASP A O 1
ATOM 1969 N N . LEU A 1 244 ? -19.928 -8.427 18.698 1.00 93.69 244 LEU A N 1
ATOM 1970 C CA . LEU A 1 244 ? -18.969 -9.336 19.336 1.00 93.69 244 LEU A CA 1
ATOM 1971 C C . LEU A 1 244 ? -18.642 -8.982 20.799 1.00 93.69 244 LEU A C 1
ATOM 1973 O O . LEU A 1 244 ? -17.768 -9.609 21.392 1.00 93.69 244 LEU A O 1
ATOM 1977 N N . GLU A 1 245 ? -19.332 -8.005 21.391 1.00 93.94 245 GLU A N 1
ATOM 1978 C CA . GLU A 1 245 ? -19.228 -7.608 22.804 1.00 93.94 245 GLU A CA 1
ATOM 1979 C C . GLU A 1 245 ? -17.881 -7.031 23.260 1.00 93.94 245 GLU A C 1
ATOM 1981 O O . GLU A 1 245 ? -17.555 -7.081 24.446 1.00 93.94 245 GLU A O 1
ATOM 1986 N N . TYR A 1 246 ? -17.108 -6.425 22.358 1.00 93.31 246 TYR A N 1
ATOM 1987 C CA . TYR A 1 246 ? -15.866 -5.727 22.727 1.00 93.31 246 TYR A CA 1
ATOM 1988 C C . TYR A 1 246 ? -16.122 -4.397 23.458 1.00 93.31 246 TYR A C 1
ATOM 1990 O O . TYR A 1 246 ? -15.245 -3.888 24.160 1.00 93.31 246 TYR A O 1
ATOM 1998 N N . PHE A 1 247 ? -17.322 -3.834 23.310 1.00 94.81 247 PHE A N 1
ATOM 1999 C CA . PHE A 1 247 ? -17.767 -2.619 23.994 1.00 94.81 247 PHE A CA 1
ATOM 2000 C C . PHE A 1 247 ? -18.617 -2.948 25.223 1.00 94.81 247 PHE A C 1
ATOM 2002 O O . PHE A 1 247 ? -19.255 -4.001 25.289 1.00 94.81 247 PHE A O 1
ATOM 2009 N N . GLU A 1 248 ? -18.665 -2.026 26.183 1.00 90.06 248 GLU A N 1
ATOM 2010 C CA . GLU A 1 248 ? -19.610 -2.093 27.301 1.00 90.06 248 GLU A CA 1
ATOM 2011 C C . GLU A 1 248 ? -21.060 -2.147 26.770 1.00 90.06 248 GLU A C 1
ATOM 2013 O O . GLU A 1 248 ? -21.424 -1.437 25.828 1.00 90.06 248 GLU A O 1
ATOM 2018 N N . GLU A 1 249 ? -21.906 -3.001 27.355 1.00 81.62 249 GLU A N 1
ATOM 2019 C CA . GLU A 1 249 ? -23.224 -3.357 26.788 1.00 81.62 249 GLU A CA 1
ATOM 2020 C C . GLU A 1 249 ? -24.163 -2.156 26.612 1.00 81.62 249 GLU A C 1
ATOM 2022 O O . GLU A 1 249 ? -24.936 -2.098 25.651 1.00 81.62 249 GLU A O 1
ATOM 2027 N N . SER A 1 250 ? -24.039 -1.161 27.490 1.00 86.25 250 SER A N 1
ATOM 2028 C CA . SER A 1 250 ? -24.854 0.055 27.502 1.00 86.25 250 SER A CA 1
ATOM 2029 C C . SER A 1 250 ? -24.552 1.039 26.368 1.00 86.25 250 SER A C 1
ATOM 2031 O O . SER A 1 250 ? -25.309 1.989 26.172 1.00 86.25 250 SER A O 1
ATOM 2033 N N . GLN A 1 251 ? -23.468 0.851 25.611 1.00 90.62 251 GLN A N 1
ATOM 2034 C CA . GLN A 1 251 ? -22.996 1.859 24.661 1.00 90.62 251 GLN A CA 1
ATOM 2035 C C . GLN A 1 251 ? -23.733 1.775 23.327 1.00 90.62 251 GLN A C 1
ATOM 2037 O O . GLN A 1 251 ? -23.723 0.737 22.666 1.00 90.62 251 GLN A O 1
ATOM 2042 N N . SER A 1 252 ? -24.366 2.865 22.897 1.00 93.69 252 SER A N 1
ATOM 2043 C CA . SER A 1 252 ? -25.032 2.928 21.590 1.00 93.69 252 SER A CA 1
ATOM 2044 C C . SER A 1 252 ? -24.023 3.099 20.445 1.00 93.69 252 SER A C 1
ATOM 2046 O O . SER A 1 252 ? -22.893 3.532 20.668 1.00 93.69 252 SER A O 1
ATOM 2048 N N . PHE A 1 253 ? -24.429 2.795 19.206 1.00 93.94 253 PHE A N 1
ATOM 2049 C CA . PHE A 1 253 ? -23.598 3.070 18.024 1.00 93.94 253 PHE A CA 1
ATOM 2050 C C . PHE A 1 253 ? -23.193 4.547 17.952 1.00 93.94 253 PHE A C 1
ATOM 2052 O O . PHE A 1 253 ? -22.023 4.846 17.736 1.00 93.94 253 PHE A O 1
ATOM 2059 N N . ASP A 1 254 ? -24.143 5.455 18.179 1.00 93.94 254 ASP A N 1
ATOM 2060 C CA . ASP A 1 254 ? -23.914 6.898 18.115 1.00 93.94 254 ASP A CA 1
ATOM 2061 C C . ASP A 1 254 ? -22.882 7.343 19.150 1.00 93.94 254 ASP A C 1
ATOM 2063 O O . ASP A 1 254 ? -21.959 8.077 18.809 1.00 93.94 254 ASP A O 1
ATOM 2067 N N . THR A 1 255 ? -22.992 6.833 20.380 1.00 94.38 255 THR A N 1
ATOM 2068 C CA . THR A 1 255 ? -22.040 7.111 21.464 1.00 94.38 255 THR A CA 1
ATOM 2069 C C . THR A 1 255 ? -20.634 6.642 21.103 1.00 94.38 255 THR A C 1
ATOM 2071 O O . THR A 1 255 ? -19.667 7.376 21.289 1.00 94.38 255 THR A O 1
ATOM 2074 N N . ILE A 1 256 ? -20.517 5.432 20.549 1.00 95.94 256 ILE A N 1
ATOM 2075 C CA . ILE A 1 256 ? -19.226 4.873 20.145 1.00 95.94 256 ILE A CA 1
ATOM 2076 C C . ILE A 1 256 ? -18.635 5.661 18.971 1.00 95.94 256 ILE A C 1
ATOM 2078 O O . ILE A 1 256 ? -17.438 5.942 18.962 1.00 95.94 256 ILE A O 1
ATOM 2082 N N . LEU A 1 257 ? -19.459 6.038 17.991 1.00 95.25 257 LEU A N 1
ATOM 2083 C CA . LEU A 1 257 ? -19.021 6.814 16.835 1.00 95.25 257 LEU A CA 1
ATOM 2084 C C . LEU A 1 257 ? -18.537 8.206 17.247 1.00 95.25 257 LEU A C 1
ATOM 2086 O O . LEU A 1 257 ? -17.485 8.634 16.783 1.00 95.25 257 LEU A O 1
ATOM 2090 N N . ASP A 1 258 ? -19.263 8.897 18.123 1.00 93.31 258 ASP A N 1
ATOM 2091 C CA . ASP A 1 258 ? -18.870 10.228 18.590 1.00 93.31 258 ASP A CA 1
ATOM 2092 C C . ASP A 1 258 ? -17.548 10.166 19.362 1.00 93.31 258 ASP A C 1
ATOM 2094 O O . ASP A 1 258 ? -16.620 10.913 19.053 1.00 93.31 258 ASP A O 1
ATOM 2098 N N . ALA A 1 259 ? -17.411 9.194 20.267 1.00 93.06 259 ALA A N 1
ATOM 2099 C CA . ALA A 1 259 ? -16.176 8.959 21.005 1.00 93.06 259 ALA A CA 1
ATOM 2100 C C . ALA A 1 259 ? -14.996 8.595 20.084 1.00 93.06 259 ALA A C 1
ATOM 2102 O O . ALA A 1 259 ? -13.862 9.017 20.315 1.00 93.06 259 ALA A O 1
ATOM 2103 N N . TYR A 1 260 ? -15.248 7.829 19.018 1.00 93.50 260 TYR A N 1
ATOM 2104 C CA . TYR A 1 260 ? -14.247 7.505 18.000 1.00 93.50 260 TYR A CA 1
ATOM 2105 C C . TYR A 1 260 ? -13.777 8.755 17.245 1.00 93.50 260 TYR A C 1
ATOM 2107 O O . TYR A 1 260 ? -12.575 8.950 17.047 1.00 93.50 260 TYR A O 1
ATOM 2115 N N . LEU A 1 261 ? -14.713 9.603 16.810 1.00 90.50 261 LEU A N 1
ATOM 2116 C CA . LEU A 1 261 ? -14.397 10.834 16.086 1.00 90.50 261 LEU A CA 1
ATOM 2117 C C . LEU A 1 261 ? -13.635 11.816 16.980 1.00 90.50 261 LEU A C 1
ATOM 2119 O O . LEU A 1 261 ? -12.667 12.419 16.520 1.00 90.50 261 LEU A O 1
ATOM 2123 N N . GLU A 1 262 ? -14.016 11.913 18.255 1.00 88.94 262 GLU A N 1
ATOM 2124 C CA . GLU A 1 262 ? -13.314 12.711 19.261 1.00 88.94 262 GLU A CA 1
ATOM 2125 C C . GLU A 1 262 ? -11.881 12.206 19.476 1.00 88.94 262 GLU A C 1
ATOM 2127 O O . GLU A 1 262 ? -10.938 12.988 19.381 1.00 88.94 262 GLU A O 1
ATOM 2132 N N . GLN A 1 263 ? -11.693 10.895 19.670 1.00 86.31 263 GLN A N 1
ATOM 2133 C CA . GLN A 1 263 ? -10.366 10.312 19.893 1.00 86.31 263 GLN A CA 1
ATOM 2134 C C . GLN A 1 263 ? -9.440 10.453 18.677 1.00 86.31 263 GLN A C 1
ATOM 2136 O O . GLN A 1 263 ? -8.239 10.655 18.833 1.00 86.31 263 GLN A O 1
ATOM 2141 N N . THR A 1 264 ? -9.970 10.306 17.462 1.00 83.50 264 THR A N 1
ATOM 2142 C CA . THR A 1 264 ? -9.151 10.275 16.237 1.00 83.50 264 THR A CA 1
ATOM 2143 C C . THR A 1 264 ? -9.027 11.632 15.543 1.00 83.50 264 THR A C 1
ATOM 2145 O O . THR A 1 264 ? -8.278 11.758 14.573 1.00 83.50 264 THR A O 1
ATOM 2148 N N . GLY A 1 265 ? -9.786 12.643 15.979 1.00 82.81 265 GLY A N 1
ATOM 2149 C CA . GLY A 1 265 ? -9.898 13.934 15.294 1.00 82.81 265 GLY A CA 1
ATOM 2150 C C . GLY A 1 265 ? -10.538 13.841 13.901 1.00 82.81 265 GLY A C 1
ATOM 2151 O O . GLY A 1 265 ? -10.485 14.792 13.114 1.00 82.81 265 GLY A O 1
ATOM 2152 N N . ASN A 1 266 ? -11.126 12.691 13.556 1.00 82.94 266 ASN A N 1
ATOM 2153 C CA . ASN A 1 266 ? -11.782 12.488 12.276 1.00 82.94 266 ASN A CA 1
ATOM 2154 C C . ASN A 1 266 ? -13.112 13.243 12.214 1.00 82.94 266 ASN A C 1
ATOM 2156 O O . ASN A 1 266 ? -13.797 13.454 13.208 1.00 82.94 266 ASN A O 1
ATOM 2160 N N . GLN A 1 267 ? -13.506 13.634 11.002 1.00 84.06 267 GLN A N 1
ATOM 2161 C CA . GLN A 1 267 ? -14.754 14.356 10.765 1.00 84.06 267 GLN A CA 1
ATOM 2162 C C . GLN A 1 267 ? -15.548 13.682 9.657 1.00 84.06 267 GLN A C 1
ATOM 2164 O O . GLN A 1 267 ? -14.988 13.303 8.626 1.00 84.06 267 GLN A O 1
ATOM 2169 N N . ILE A 1 268 ? -16.859 13.571 9.853 1.00 85.06 268 ILE A N 1
ATOM 2170 C CA . ILE A 1 268 ? -17.807 13.060 8.865 1.00 85.06 268 ILE A CA 1
ATOM 2171 C C . ILE A 1 268 ? -18.688 14.223 8.414 1.00 85.06 268 ILE A C 1
ATOM 2173 O O . ILE A 1 268 ? -19.402 14.824 9.214 1.00 85.06 268 ILE A O 1
ATOM 2177 N N . GLY A 1 269 ? -18.641 14.543 7.118 1.00 80.81 269 GLY A N 1
ATOM 2178 C CA . GLY A 1 269 ? -19.550 15.525 6.531 1.00 80.81 269 GLY A CA 1
ATOM 2179 C C . GLY A 1 269 ? -21.000 15.055 6.651 1.00 80.81 269 GLY A C 1
ATOM 2180 O O . GLY A 1 269 ? -21.295 13.913 6.306 1.00 80.81 269 GLY A O 1
ATOM 2181 N N . ASN A 1 270 ? -21.879 15.942 7.126 1.00 86.75 270 ASN A N 1
ATOM 2182 C CA . ASN A 1 270 ? -23.282 15.650 7.437 1.00 86.75 270 ASN A CA 1
ATOM 2183 C C . ASN A 1 270 ? -23.448 14.426 8.368 1.00 86.75 270 ASN A C 1
ATOM 2185 O O . ASN A 1 270 ? -24.062 13.423 8.009 1.00 86.75 270 ASN A O 1
ATOM 2189 N N . LEU A 1 271 ? -22.858 14.502 9.569 1.00 89.25 271 LEU A N 1
ATOM 2190 C CA . LEU A 1 271 ? -22.855 13.417 10.560 1.00 89.25 271 LEU A CA 1
ATOM 2191 C C . LEU A 1 271 ? -24.265 12.904 10.902 1.00 89.25 271 LEU A C 1
ATOM 2193 O O . LEU A 1 271 ? -24.444 11.697 11.041 1.00 89.25 271 LEU A O 1
ATOM 2197 N N . GLY A 1 272 ? -25.262 13.791 10.988 1.00 88.19 272 GLY A N 1
ATOM 2198 C CA . GLY A 1 272 ? -26.653 13.404 11.251 1.00 88.19 272 GLY A CA 1
ATOM 2199 C C . GLY A 1 272 ? -27.236 12.512 10.151 1.00 88.19 272 GLY A C 1
ATOM 2200 O O . GLY A 1 272 ? -27.758 11.438 10.440 1.00 88.19 272 GLY A O 1
ATOM 2201 N N . ASP A 1 273 ? -27.073 12.902 8.882 1.00 88.25 273 ASP A N 1
ATOM 2202 C CA . ASP A 1 273 ? -27.461 12.057 7.743 1.00 88.25 273 ASP A CA 1
ATOM 2203 C C . ASP A 1 273 ? -26.710 10.721 7.752 1.00 88.25 273 ASP A C 1
ATOM 2205 O O . ASP A 1 273 ? -27.300 9.661 7.544 1.00 88.25 273 ASP A O 1
ATOM 2209 N N . PHE A 1 274 ? -25.410 10.750 8.051 1.00 90.50 274 PHE A N 1
ATOM 2210 C CA . PHE A 1 274 ? -24.612 9.536 8.128 1.00 90.50 274 PHE A CA 1
ATOM 2211 C C . PHE A 1 274 ? -25.132 8.560 9.193 1.00 90.50 274 PHE A C 1
ATOM 2213 O O . PHE A 1 274 ? -25.342 7.393 8.861 1.00 90.50 274 PHE A O 1
ATOM 2220 N N . LYS A 1 275 ? -25.381 9.020 10.427 1.00 91.06 275 LYS A N 1
ATOM 2221 C CA . LYS A 1 275 ? -25.908 8.190 11.528 1.00 91.06 275 LYS A CA 1
ATOM 2222 C C . LYS A 1 275 ? -27.241 7.526 11.163 1.00 91.06 275 LYS A C 1
ATOM 2224 O O . LYS A 1 275 ? -27.436 6.350 11.457 1.00 91.06 275 LYS A O 1
ATOM 2229 N N . ASN A 1 276 ? -28.100 8.232 10.430 1.00 90.56 276 ASN A N 1
ATOM 2230 C CA . ASN A 1 276 ? -29.404 7.713 10.014 1.00 90.56 276 ASN A CA 1
ATOM 2231 C C . ASN A 1 276 ? -29.330 6.743 8.824 1.00 90.56 276 ASN A C 1
ATOM 2233 O O . ASN A 1 276 ? -30.128 5.813 8.741 1.00 90.56 276 ASN A O 1
ATOM 2237 N N . ASN A 1 277 ? -28.377 6.936 7.905 1.00 88.75 277 ASN A N 1
ATOM 2238 C CA . ASN A 1 277 ? -28.401 6.281 6.593 1.00 88.75 277 ASN A CA 1
ATOM 2239 C C . ASN A 1 277 ? -27.221 5.341 6.305 1.00 88.75 277 ASN A C 1
ATOM 2241 O O . ASN A 1 277 ? -27.187 4.740 5.230 1.00 88.75 277 ASN A O 1
ATOM 2245 N N . TYR A 1 278 ? -26.240 5.183 7.204 1.00 87.19 278 TYR A N 1
ATOM 2246 C CA . TYR A 1 278 ? -25.041 4.375 6.918 1.00 87.19 278 TYR A CA 1
ATOM 2247 C C . TYR A 1 278 ? -25.355 2.913 6.565 1.00 87.19 278 TYR A C 1
ATOM 2249 O O . TYR A 1 278 ? -24.675 2.351 5.710 1.00 87.19 278 TYR A O 1
ATOM 2257 N N . ARG A 1 279 ? -26.405 2.327 7.160 1.00 87.56 279 ARG A N 1
ATOM 2258 C CA . ARG A 1 279 ? -26.834 0.938 6.905 1.00 87.56 279 ARG A CA 1
ATOM 2259 C C . ARG A 1 279 ? -27.352 0.708 5.489 1.00 87.56 279 ARG A C 1
ATOM 2261 O O . ARG A 1 279 ? -27.321 -0.414 5.017 1.00 87.56 279 ARG A O 1
ATOM 2268 N N . ASN A 1 280 ? -27.788 1.764 4.805 1.00 82.38 280 ASN A N 1
ATOM 2269 C CA . ASN A 1 280 ? -28.306 1.684 3.439 1.00 82.38 280 ASN A CA 1
ATOM 2270 C C . ASN A 1 280 ? -27.199 1.871 2.385 1.00 82.38 280 ASN A C 1
ATOM 2272 O O . ASN A 1 280 ? -27.479 1.966 1.190 1.00 82.38 280 ASN A O 1
ATOM 2276 N N . LYS A 1 281 ? -25.931 1.999 2.804 1.00 80.81 281 LYS A N 1
ATOM 2277 C CA . LYS A 1 281 ? -24.803 2.248 1.900 1.00 80.81 281 LYS A CA 1
ATOM 2278 C C . LYS A 1 281 ? -24.134 0.929 1.521 1.00 80.81 281 LYS A C 1
ATOM 2280 O O . LYS A 1 281 ? -23.583 0.256 2.379 1.00 80.81 281 LYS A O 1
ATOM 2285 N N . HIS A 1 282 ? -24.030 0.648 0.222 1.00 82.50 282 HIS A N 1
ATOM 2286 C CA . HIS A 1 282 ? -23.353 -0.548 -0.310 1.00 82.50 282 HIS A CA 1
ATOM 2287 C C . HIS A 1 282 ? -21.941 -0.782 0.270 1.00 82.50 282 HIS A C 1
ATOM 2289 O O . HIS A 1 282 ? -21.540 -1.913 0.527 1.00 82.50 282 HIS A O 1
ATOM 2295 N N . LEU A 1 283 ? -21.167 0.289 0.492 1.00 82.38 283 LEU A N 1
ATOM 2296 C CA . LEU A 1 283 ? -19.824 0.172 1.074 1.00 82.38 283 LEU A CA 1
ATOM 2297 C C . LEU A 1 283 ? -19.850 -0.318 2.529 1.00 82.38 283 LEU A C 1
ATOM 2299 O O . LEU A 1 283 ? -18.923 -1.008 2.932 1.00 82.38 283 LEU A O 1
ATOM 2303 N N . PHE A 1 284 ? -20.891 -0.001 3.304 1.00 90.38 284 PHE A N 1
ATOM 2304 C CA . PHE A 1 284 ? -21.031 -0.515 4.667 1.00 90.38 284 PHE A CA 1
ATOM 2305 C C . PHE A 1 284 ? -21.242 -2.031 4.652 1.00 90.38 284 PHE A C 1
ATOM 2307 O O . PHE A 1 284 ? -20.519 -2.741 5.345 1.00 90.38 284 PHE A O 1
ATOM 2314 N N . ASP A 1 285 ? -22.152 -2.531 3.811 1.00 86.88 285 ASP A N 1
ATOM 2315 C CA . ASP A 1 285 ? -22.416 -3.972 3.696 1.00 86.88 285 ASP A CA 1
ATOM 2316 C C . ASP A 1 285 ? -21.184 -4.750 3.236 1.00 86.88 285 ASP A C 1
ATOM 2318 O O . ASP A 1 285 ? -20.912 -5.839 3.746 1.00 86.88 285 ASP A O 1
ATOM 2322 N N . LYS A 1 286 ? -20.417 -4.174 2.301 1.00 86.50 286 LYS A N 1
ATOM 2323 C CA . LYS A 1 286 ? -19.142 -4.737 1.854 1.00 86.50 286 LYS A CA 1
ATOM 2324 C C . LYS A 1 286 ? -18.169 -4.907 3.028 1.00 86.50 286 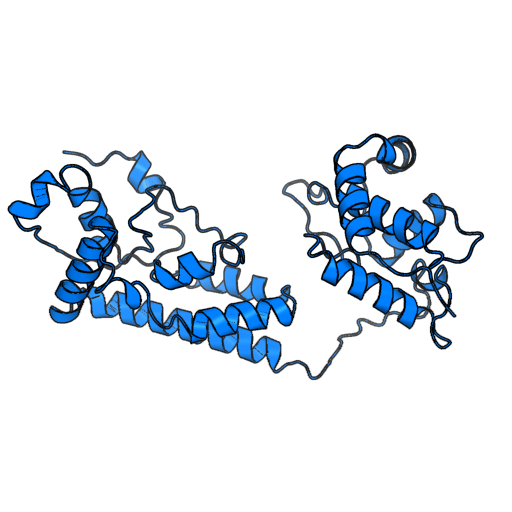LYS A C 1
ATOM 2326 O O . LYS A 1 286 ? -17.757 -6.028 3.302 1.00 86.50 286 LYS A O 1
ATOM 2331 N N . TYR A 1 287 ? -17.850 -3.828 3.748 1.00 87.19 287 TYR A N 1
ATOM 2332 C CA . TYR A 1 287 ? -16.879 -3.886 4.849 1.00 87.19 287 TYR A CA 1
ATOM 2333 C C . TYR A 1 287 ? -17.370 -4.717 6.035 1.00 87.19 287 TYR A C 1
ATOM 2335 O O . TYR A 1 287 ? -16.581 -5.395 6.687 1.00 87.19 287 TYR A O 1
ATOM 2343 N N . LYS A 1 288 ? -18.680 -4.705 6.313 1.00 91.50 288 LYS A N 1
ATOM 2344 C CA . LYS A 1 288 ? -19.268 -5.571 7.337 1.00 91.50 288 LYS A CA 1
ATOM 2345 C C . LYS A 1 288 ? -19.042 -7.044 6.993 1.00 91.50 288 LYS A C 1
ATOM 2347 O O . LYS A 1 288 ? -18.682 -7.812 7.877 1.00 91.50 288 LYS A O 1
ATOM 2352 N N . ARG A 1 289 ? -19.240 -7.436 5.730 1.00 86.56 289 ARG A N 1
ATOM 2353 C CA . ARG A 1 289 ? -19.015 -8.813 5.272 1.00 86.56 289 ARG A CA 1
ATOM 2354 C C . ARG A 1 289 ? -17.548 -9.218 5.389 1.00 86.56 289 ARG A C 1
ATOM 2356 O O . ARG A 1 289 ? -17.280 -10.247 5.994 1.00 86.56 289 ARG A O 1
ATOM 2363 N N . GLU A 1 290 ? -16.633 -8.379 4.905 1.00 82.94 290 GLU A N 1
ATOM 2364 C CA . GLU A 1 290 ? -15.183 -8.616 4.998 1.00 82.94 290 GLU A CA 1
ATOM 2365 C C . GLU A 1 290 ? -14.742 -8.831 6.459 1.00 82.94 290 GLU A C 1
ATOM 2367 O O . GLU A 1 290 ? -13.996 -9.757 6.753 1.00 82.94 290 GLU A O 1
ATOM 2372 N N . LEU A 1 291 ? -15.270 -8.047 7.408 1.00 84.75 291 LEU A N 1
ATOM 2373 C CA . LEU A 1 291 ? -14.977 -8.231 8.835 1.00 84.75 291 LEU A CA 1
ATOM 2374 C C . LEU A 1 291 ? -15.575 -9.514 9.430 1.00 84.75 291 LEU A C 1
ATOM 2376 O O . LEU A 1 291 ? -14.965 -10.123 10.308 1.00 84.75 291 LEU A O 1
ATOM 2380 N N . LEU A 1 292 ? -16.765 -9.922 8.984 1.00 86.56 292 LEU A N 1
ATOM 2381 C CA . LEU A 1 292 ? -17.405 -11.157 9.447 1.00 86.56 292 LEU A CA 1
ATOM 2382 C C . LEU A 1 292 ? -16.685 -12.412 8.926 1.00 86.56 292 LEU A C 1
ATOM 2384 O O . LEU A 1 292 ? -16.611 -13.405 9.646 1.00 86.56 292 LEU A O 1
ATOM 2388 N N . GLU A 1 293 ? -16.107 -12.362 7.723 1.00 85.62 293 GLU A N 1
ATOM 2389 C CA . GLU A 1 293 ? -15.345 -13.470 7.120 1.00 85.62 293 GLU A CA 1
ATOM 2390 C C . GLU A 1 293 ? -14.075 -13.835 7.910 1.00 85.62 293 GLU A C 1
ATOM 2392 O O . GLU A 1 293 ? -13.595 -14.966 7.839 1.00 85.62 293 GLU A O 1
ATOM 2397 N N . LEU A 1 294 ? -13.572 -12.922 8.746 1.00 76.75 294 LEU A N 1
ATOM 2398 C CA . LEU A 1 294 ? -12.396 -13.148 9.594 1.00 76.75 294 LEU A CA 1
ATOM 2399 C C . LEU A 1 294 ? -12.662 -14.061 10.794 1.00 76.75 294 LEU A C 1
ATOM 2401 O O . LEU A 1 294 ? -11.719 -14.390 11.515 1.00 76.75 294 LEU A O 1
ATOM 2405 N N . ASN A 1 295 ? -13.922 -14.449 11.033 1.00 82.50 295 ASN A N 1
ATOM 2406 C CA . ASN A 1 295 ? -14.329 -15.283 12.166 1.00 82.50 295 ASN A CA 1
ATOM 2407 C C . ASN A 1 295 ? -13.777 -14.759 13.506 1.00 82.50 295 ASN A C 1
ATOM 2409 O O . ASN A 1 295 ? -13.236 -15.512 14.320 1.00 82.50 295 ASN A O 1
ATOM 2413 N N . ILE A 1 296 ? -13.876 -13.442 13.714 1.00 84.94 296 ILE A N 1
ATOM 2414 C CA . ILE A 1 296 ? -13.408 -12.781 14.935 1.00 84.94 296 ILE A CA 1
ATOM 2415 C C . ILE A 1 296 ? -14.165 -13.389 16.129 1.00 84.94 296 ILE A C 1
ATOM 2417 O O . ILE A 1 296 ? -15.399 -13.421 16.111 1.00 84.94 296 ILE A O 1
ATOM 2421 N N . PRO A 1 297 ? -13.465 -13.892 17.161 1.00 84.31 297 PRO A N 1
ATOM 2422 C CA . PRO A 1 297 ? -14.126 -14.481 18.314 1.00 84.31 297 PRO A CA 1
ATOM 2423 C C . PRO A 1 297 ? -14.928 -13.417 19.068 1.00 84.31 297 PRO A C 1
ATOM 2425 O O . PRO A 1 297 ? -14.523 -12.259 19.157 1.00 84.31 297 PRO A O 1
ATOM 2428 N N . ARG A 1 298 ? -16.057 -13.822 19.659 1.00 89.00 298 ARG A N 1
ATOM 2429 C CA . ARG A 1 298 ? -16.755 -12.990 20.651 1.00 89.00 298 ARG A CA 1
ATOM 2430 C C . ARG A 1 298 ? -15.797 -12.684 21.805 1.00 89.00 298 ARG A C 1
ATOM 2432 O O . ARG A 1 298 ? -14.953 -13.517 22.133 1.00 89.00 298 ARG A O 1
ATOM 2439 N N . PHE A 1 299 ? -15.923 -11.512 22.417 1.00 81.38 299 PHE A N 1
ATOM 2440 C CA . PHE A 1 299 ? -15.070 -11.107 23.526 1.00 81.38 299 PHE A CA 1
ATOM 2441 C C . PHE A 1 299 ? -15.165 -12.112 24.686 1.00 81.38 299 PHE A C 1
ATOM 2443 O O . PHE A 1 299 ? -16.244 -12.365 25.221 1.00 81.38 299 PHE A O 1
ATOM 2450 N N . ILE A 1 300 ? -14.022 -12.673 25.088 1.00 71.06 300 ILE A N 1
ATOM 2451 C CA . ILE A 1 300 ? -13.894 -13.559 26.251 1.00 71.06 300 ILE A CA 1
ATOM 2452 C C . ILE A 1 300 ? -12.989 -12.848 27.261 1.00 71.06 300 ILE A C 1
ATOM 2454 O O . ILE A 1 300 ? -11.900 -12.394 26.900 1.00 71.06 300 ILE A O 1
ATOM 2458 N N . LYS A 1 301 ? -13.481 -12.712 28.499 1.00 57.69 301 LYS A N 1
ATOM 2459 C CA . LYS A 1 301 ? -12.793 -12.033 29.611 1.00 57.69 301 LYS A CA 1
ATOM 2460 C C . LYS A 1 301 ? -11.448 -12.668 29.959 1.00 57.69 301 LYS A C 1
ATOM 2462 O O . LYS A 1 301 ? -11.382 -13.915 29.994 1.00 57.69 301 LYS A O 1
#

Foldseek 3Di:
DDDPPVLVVQQPPVWAQFQAFDDDDDPVCCVVCVPPVVVLNRCLRGLFFDPSPDSHDPDDLVCCLPLVCVLVSLAATQNRTDPVSLVSNLVVLLVDDLVSLVSNLVSLVVRVHYLPPQCPDPPDPSSVVVSVVVVVCVVVVSCVVSRVSSNVSSVVSNVSSVVSVVPPPDPPPPPPPPDCQQLLVFFDADPNGSVVLVVLLQVLVVVLVDPFDQQAAADADPVRAHPPLNLLLVLLSLVVLVVLRRGDVPADSVSNVVSSCVNHVYDDVPVVCCVVCSVVDPSNVVNNVSSVVSVRHRDDD

Sequence (301 aa):
MKVSSDIIKRLNKNYIIEVPVQVSVHPDSRRILGNHSLFIKNAIARGSCLTLHDISFNLLPDNFWNPDTFEEHCRYIFFTFQNSFLKKITTRLSSYQDSELNFLLETLSQITAPYSDVINHATDPYLFFCGKKLQSLKKSGYLEEAFAIDAENRKLLKATIQNLLKNDDPQIKSETLTANNPFTNLLKPFRGAKENTLKQIQRHLDKAELRHDLFKPASKTKGNKNQIGFNAMVAAMIIVFKDLEYFEESQSFDTILDAYLEQTGNQIGNLGDFKNNYRNKHLFDKYKRELLELNIPRFIK